Protein 4M37 (pdb70)

B-factor: mean 19.32, std 6.76, range [9.17, 61.74]

Radius of gyration: 22.6 Å; Cα contacts (8 Å, |Δi|>4): 703; chains: 1; bounding box: 57×41×74 Å

Foldseek 3Di:
DDPQQPLPPDDPVDDDDPVRGGQHPVLVCCCVQAVVLVVQQVLVLVLLLVLLLVFADLDFEEEEFACQQVSSVVSSVVSNHVAYEYEHQDPRSLVNNCVVCVVVVNNVHYHYHHRHLLPDAQVVDPAQGQEYEYDQQALQRCQRPVLVSLVSCLVHRHDPNRHYPPFKKWKKKFFKDFVVVDVQQDDAADVPGGPQLVQLPRALWDKAFCVNSVHFPLPGDMDGFFPIDGQDMGGSNDDDLVSHDQKDKDKTATQAWDWRQKMKMWMWTDHVPRIDTLPSVVCNVPVSSCSNNNIIIGGAAQDDDSGGDIDTDDHGDIWMWMWGADSSRNDIHIYTD

GO terms:
  GO:0005730 nucleolus (C, HTP)
  GO:0005737 cytoplasm (C, HTP)
  GO:0016273 arginine N-methyltransferase activity (F, IDA)
  GO:0005737 cytoplasm (C, IDA)
  GO:0018216 peptidyl-arginine methylation (P, IDA)
  GO:0035241 protein-arginine omega-N monomethyltransferase activity (F, IDA)
  GO:0032991 protein-containing complex (C, IDA)
  GO:0042802 identical protein binding (F, IPI)
  GO:0005515 protein binding (F, IPI)

Nearest PDB structures (foldseek):
  4m36-assembly1_A  TM=1.002E+00  e=7.871E-74  Trypanosoma brucei brucei TREU927
  5eku-assembly1_A  TM=9.996E-01  e=4.108E-71  Trypanosoma brucei brucei
  5eku-assembly1_B  TM=9.984E-01  e=1.630E-69  Trypanosoma brucei brucei
  6cu3-assembly3_C  TM=7.369E-01  e=4.175E-19  Naegleria fowleri
  8dur-assembly2_B  TM=7.367E-01  e=4.041E-18  Naegleria fowleri

CATH classification: 3.40.50.150 (+1 more: 2.70.160.11)

Structure (mmCIF, N/CA/C/O backbone):
data_4M37
#
_entry.id   4M37
#
_cell.length_a   130.591
_cell.length_b   40.926
_cell.length_c   90.838
_cell.angle_alpha   90.00
_cell.angle_beta   131.26
_cell.angle_gamma   90.00
#
_symmetry.space_group_name_H-M   'C 1 2 1'
#
loop_
_entity.id
_entity.type
_entity.pdbx_description
1 polymer 'Protein arginine N-methyltransferase 7'
2 non-polymer S-ADENOSYL-L-HOMOCYSTEINE
3 water water
#
loop_
_atom_site.group_PDB
_atom_site.id
_atom_site.type_symbol
_atom_site.label_atom_id
_atom_site.label_alt_id
_atom_site.label_comp_id
_atom_site.label_asym_id
_atom_site.label_entity_id
_atom_site.label_seq_id
_atom_site.pdbx_PDB_ins_code
_atom_site.Cartn_x
_atom_site.Cartn_y
_atom_site.Cartn_z
_atom_site.occupancy
_atom_site.B_iso_or_equiv
_atom_site.auth_seq_id
_atom_site.auth_comp_id
_atom_site.auth_asym_id
_atom_site.auth_atom_id
_atom_site.pdbx_PDB_model_num
ATOM 1 N N . ARG A 1 3 ? 14.557 -19.136 18.753 1.00 42.64 38 ARG A N 1
ATOM 2 C CA . ARG A 1 3 ? 14.571 -18.434 17.432 1.00 34.11 38 ARG A CA 1
ATOM 3 C C . ARG A 1 3 ? 13.262 -18.653 16.671 1.00 30.26 38 ARG A C 1
ATOM 4 O O . ARG A 1 3 ? 12.945 -19.786 16.291 1.00 33.67 38 ARG A O 1
ATOM 6 N N . PRO A 1 4 ? 12.494 -17.569 16.439 1.00 28.45 39 PRO A N 1
ATOM 7 C CA . PRO A 1 4 ? 11.222 -17.740 15.741 1.00 25.23 39 PRO A CA 1
ATOM 8 C C . PRO A 1 4 ? 11.448 -18.089 14.265 1.00 24.91 39 PRO A C 1
ATOM 9 O O . PRO A 1 4 ? 12.432 -17.630 13.678 1.00 23.07 39 PRO A O 1
ATOM 13 N N . PRO A 1 5 ? 10.558 -18.916 13.681 1.00 24.61 40 PRO A N 1
ATOM 14 C CA . PRO A 1 5 ? 10.677 -19.302 12.269 1.00 22.96 40 PRO A CA 1
ATOM 15 C C . PRO A 1 5 ? 10.595 -18.102 11.320 1.00 23.88 40 PRO A C 1
ATOM 16 O O . PRO A 1 5 ? 11.099 -18.165 10.193 1.00 25.15 40 PRO A O 1
ATOM 20 N N . ASP A 1 6 ? 9.980 -17.020 11.794 1.00 23.68 41 ASP A N 1
ATOM 21 C CA . ASP A 1 6 ? 9.763 -15.823 10.989 1.00 22.22 41 ASP A CA 1
ATOM 22 C C . ASP A 1 6 ? 10.590 -14.624 11.468 1.00 21.59 41 ASP A C 1
ATOM 23 O O . ASP A 1 6 ? 10.192 -13.473 11.269 1.00 21.68 41 ASP A O 1
ATOM 28 N N . ALA A 1 7 ? 11.741 -14.903 12.085 1.00 18.80 42 ALA A N 1
ATOM 29 C CA . ALA A 1 7 ? 12.655 -13.855 12.549 1.00 17.71 42 ALA A CA 1
ATOM 30 C C . ALA A 1 7 ? 12.943 -12.849 11.436 1.00 18.72 42 ALA A C 1
ATOM 31 O O . ALA A 1 7 ? 13.174 -13.237 10.287 1.00 17.24 42 ALA A O 1
ATOM 33 N N . PHE A 1 8 ? 12.924 -11.562 11.786 1.00 18.50 43 PHE A N 1
ATOM 34 C CA . PHE A 1 8 ? 13.125 -10.473 10.820 1.00 17.12 43 PHE A CA 1
ATOM 35 C C . PHE A 1 8 ? 14.392 -10.647 9.985 1.00 17.55 43 PHE A C 1
ATOM 36 O O . PHE A 1 8 ? 14.373 -10.424 8.775 1.00 18.38 43 PHE A O 1
ATOM 44 N N . VAL A 1 9 ? 15.479 -11.072 10.632 1.00 17.36 44 VAL A N 1
ATOM 45 C CA . VAL A 1 9 ? 16.768 -11.249 9.960 1.00 17.22 44 VAL A CA 1
ATOM 46 C C . VAL A 1 9 ? 16.704 -12.250 8.793 1.00 18.07 44 VAL A C 1
ATOM 47 O O . VAL A 1 9 ? 17.456 -12.125 7.822 1.00 17.42 44 VAL A O 1
ATOM 51 N N . ASN A 1 10 ? 15.790 -13.223 8.872 1.00 17.45 45 ASN A N 1
ATOM 52 C CA . ASN A 1 10 ? 15.729 -14.301 7.865 1.00 19.53 45 ASN A CA 1
ATOM 53 C C . ASN A 1 10 ? 15.649 -13.840 6.412 1.00 22.80 45 ASN A C 1
ATOM 54 O O . ASN A 1 10 ? 16.412 -14.324 5.567 1.00 28.22 45 ASN A O 1
ATOM 59 N N . ARG A 1 11 ? 14.740 -12.905 6.131 1.00 25.57 46 ARG A N 1
ATOM 60 C CA . ARG A 1 11 ? 14.464 -12.473 4.755 1.00 29.82 46 ARG A CA 1
ATOM 61 C C . ARG A 1 11 ? 15.292 -11.270 4.304 1.00 26.64 46 ARG A C 1
ATOM 62 O O . ARG A 1 11 ? 15.160 -10.810 3.169 1.00 30.06 46 ARG A O 1
ATOM 64 N N . ILE A 1 12 ? 16.141 -10.761 5.192 1.00 20.96 47 ILE A N 1
ATOM 65 C CA . ILE A 1 12 ? 17.061 -9.689 4.846 1.00 18.34 47 ILE A CA 1
ATOM 66 C C . ILE A 1 12 ? 18.315 -10.291 4.198 1.00 20.27 47 ILE A C 1
ATOM 67 O O . ILE A 1 12 ? 18.806 -11.339 4.628 1.00 22.64 47 ILE A O 1
ATOM 72 N N . ASP A 1 13 ? 18.819 -9.634 3.155 1.00 19.08 48 ASP A N 1
ATOM 73 C CA . ASP A 1 13 ? 20.051 -10.053 2.487 1.00 19.76 48 ASP A CA 1
ATOM 74 C C . ASP A 1 13 ? 21.208 -10.135 3.490 1.00 20.78 48 ASP A C 1
ATOM 75 O O . ASP A 1 13 ? 21.326 -9.281 4.373 1.00 19.98 48 ASP A O 1
ATOM 80 N N . ARG A 1 14 ? 22.054 -11.160 3.364 1.00 20.65 49 ARG A N 1
ATOM 81 C CA . ARG A 1 14 ? 23.119 -11.382 4.354 1.00 18.84 49 ARG A CA 1
ATOM 82 C C . ARG A 1 14 ? 24.215 -10.314 4.337 1.00 18.92 49 ARG A C 1
ATOM 83 O O . ARG A 1 14 ? 24.994 -10.224 5.287 1.00 22.17 49 ARG A O 1
ATOM 91 N N . ASN A 1 15 ? 24.269 -9.505 3.272 1.00 20.03 50 ASN A N 1
ATOM 92 C CA . ASN A 1 15 ? 25.222 -8.390 3.199 1.00 18.60 50 ASN A CA 1
ATOM 93 C C . ASN A 1 15 ? 24.678 -7.102 3.817 1.00 19.32 50 ASN A C 1
ATOM 94 O O . ASN A 1 15 ? 25.396 -6.112 3.922 1.00 20.32 50 ASN A O 1
ATOM 99 N N . ILE A 1 16 ? 23.411 -7.121 4.218 1.00 19.24 51 ILE A N 1
ATOM 100 C CA . ILE A 1 16 ? 22.782 -5.949 4.831 1.00 18.32 51 ILE A CA 1
ATOM 101 C C . ILE A 1 16 ? 22.700 -6.104 6.356 1.00 17.34 51 ILE A C 1
ATOM 102 O O . ILE A 1 16 ? 22.144 -7.099 6.849 1.00 18.13 51 ILE A O 1
ATOM 107 N N . PRO A 1 17 ? 23.263 -5.129 7.110 1.00 16.32 52 PRO A N 1
ATOM 108 C CA . PRO A 1 17 ? 23.285 -5.244 8.565 1.00 16.67 52 PRO A CA 1
ATOM 109 C C . PRO A 1 17 ? 21.891 -5.124 9.175 1.00 15.91 52 PRO A C 1
ATOM 110 O O . PRO A 1 17 ? 21.044 -4.384 8.663 1.00 18.16 52 PRO A O 1
ATOM 114 N N . VAL A 1 18 ? 21.668 -5.876 10.249 1.00 15.69 53 VAL A N 1
ATOM 115 C CA . VAL A 1 18 ? 20.433 -5.825 11.022 1.00 15.44 53 VAL A CA 1
ATOM 116 C C . VAL A 1 18 ? 20.832 -5.751 12.492 1.00 16.54 53 VAL A C 1
ATOM 117 O O . VAL A 1 18 ? 21.552 -6.632 12.970 1.00 17.68 53 VAL A O 1
ATOM 121 N N . PRO A 1 19 ? 20.366 -4.713 13.221 1.00 16.71 54 PRO A N 1
ATOM 122 C CA . PRO A 1 19 ? 20.746 -4.592 14.630 1.00 17.72 54 PRO A CA 1
ATOM 123 C C . PRO A 1 19 ? 20.090 -5.676 15.482 1.00 17.98 54 PRO A C 1
ATOM 124 O O . PRO A 1 19 ? 19.026 -6.184 15.111 1.00 17.22 54 PRO A O 1
ATOM 128 N N . ALA A 1 20 ? 20.721 -6.009 16.609 1.00 18.63 55 ALA A N 1
ATOM 129 C CA . ALA A 1 20 ? 20.240 -7.062 17.516 1.00 19.50 55 ALA A CA 1
ATOM 130 C C . ALA A 1 20 ? 18.773 -6.914 17.923 1.00 19.12 55 ALA A C 1
ATOM 131 O O . ALA A 1 20 ? 18.051 -7.914 18.045 1.00 19.35 55 ALA A O 1
ATOM 133 N N . ARG A 1 21 ? 18.337 -5.670 18.121 1.00 17.35 56 ARG A N 1
ATOM 134 C CA . ARG A 1 21 ? 16.979 -5.386 18.592 1.00 18.57 56 ARG A CA 1
ATOM 135 C C . ARG A 1 21 ? 15.904 -5.825 17.594 1.00 16.50 56 ARG A C 1
ATOM 136 O O . ARG A 1 21 ? 14.745 -5.993 17.967 1.00 18.78 56 ARG A O 1
ATOM 144 N N . LEU A 1 22 ? 16.295 -6.005 16.335 1.00 16.11 57 LEU A N 1
ATOM 145 C CA . LEU A 1 22 ? 15.360 -6.427 15.293 1.00 16.14 57 LEU A CA 1
ATOM 146 C C . LEU A 1 22 ? 15.530 -7.875 14.866 1.00 17.57 57 LEU A C 1
ATOM 147 O O . LEU A 1 22 ? 14.576 -8.487 14.401 1.00 18.34 57 LEU A O 1
ATOM 152 N N . ARG A 1 23 ? 16.748 -8.400 15.012 1.00 19.30 58 ARG A N 1
ATOM 153 C CA . ARG A 1 23 ? 17.160 -9.652 14.367 1.00 20.77 58 ARG A CA 1
ATOM 154 C C . ARG A 1 23 ? 16.209 -10.816 14.527 1.00 20.03 58 ARG A C 1
ATOM 155 O O . ARG A 1 23 ? 15.808 -11.445 13.543 1.00 22.14 58 ARG A O 1
ATOM 163 N N . HIS A 1 24 ? 15.860 -11.111 15.769 1.00 20.58 59 HIS A N 1
ATOM 164 C CA . HIS A 1 24 ? 15.082 -12.310 16.056 1.00 22.97 59 HIS A CA 1
ATOM 165 C C . HIS A 1 24 ? 13.647 -12.020 16.408 1.00 22.49 59 HIS A C 1
ATOM 166 O O . HIS A 1 24 ? 12.959 -12.860 16.986 1.00 25.05 59 HIS A O 1
ATOM 173 N N . THR A 1 25 ? 13.176 -10.828 16.046 1.00 21.18 60 THR A N 1
ATOM 174 C CA . THR A 1 25 ? 11.774 -10.445 16.256 1.00 20.52 60 THR A CA 1
ATOM 175 C C . THR A 1 25 ? 10.942 -10.881 15.049 1.00 18.47 60 THR A C 1
ATOM 176 O O . THR A 1 25 ? 11.373 -10.693 13.910 1.00 17.87 60 THR A O 1
ATOM 180 N N . PRO A 1 26 ? 9.759 -11.488 15.286 1.00 19.12 61 PRO A N 1
ATOM 181 C CA . PRO A 1 26 ? 8.938 -11.903 14.142 1.00 19.67 61 PRO A CA 1
ATOM 182 C C . PRO A 1 26 ? 8.635 -10.735 13.213 1.00 18.90 61 PRO A C 1
ATOM 183 O O . PRO A 1 26 ? 8.278 -9.645 13.693 1.00 19.88 61 PRO A O 1
ATOM 187 N N . VAL A 1 27 ? 8.779 -10.963 11.905 1.00 17.35 62 VAL A N 1
ATOM 188 C CA . VAL A 1 27 ? 8.530 -9.932 10.891 1.00 19.81 62 VAL A CA 1
ATOM 189 C C . VAL A 1 27 ? 7.124 -9.346 10.989 1.00 18.18 62 VAL A C 1
ATOM 190 O O . VAL A 1 27 ? 6.946 -8.140 10.817 1.00 18.13 62 VAL A O 1
ATOM 194 N N . SER A 1 28 ? 6.135 -10.191 11.277 1.00 17.90 63 SER A N 1
ATOM 195 C CA . SER A 1 28 ? 4.752 -9.721 11.419 1.00 19.32 63 SER A CA 1
ATOM 196 C C . SER A 1 28 ? 4.583 -8.604 12.453 1.00 18.59 63 SER A C 1
ATOM 197 O O . SER A 1 28 ? 3.780 -7.690 12.239 1.00 18.18 63 SER A O 1
ATOM 200 N N . LEU A 1 29 ? 5.334 -8.678 13.558 1.00 16.62 64 LEU A N 1
ATOM 201 C CA . LEU A 1 29 ? 5.266 -7.669 14.618 1.00 15.55 64 LEU A CA 1
ATOM 202 C C . LEU A 1 29 ? 5.931 -6.360 14.186 1.00 16.05 64 LEU A C 1
ATOM 203 O O . LEU A 1 29 ? 5.395 -5.269 14.417 1.00 14.95 64 LEU A O 1
ATOM 208 N N . ILE A 1 30 ? 7.099 -6.471 13.563 1.00 14.68 65 ILE A N 1
ATOM 209 C CA . ILE A 1 30 ? 7.802 -5.289 13.065 1.00 15.74 65 ILE A CA 1
ATOM 210 C C . ILE A 1 30 ? 6.930 -4.571 12.024 1.00 15.34 65 ILE A C 1
ATOM 211 O O . ILE A 1 30 ? 6.789 -3.337 12.043 1.00 15.05 65 ILE A O 1
ATOM 216 N N . GLU A 1 31 ? 6.313 -5.352 11.142 1.00 14.71 66 GLU A N 1
ATOM 217 C CA . GLU A 1 31 ? 5.395 -4.801 10.150 1.00 16.39 66 GLU A CA 1
ATOM 218 C C . GLU A 1 31 ? 4.186 -4.123 10.790 1.00 15.85 66 GLU A C 1
ATOM 219 O O . GLU A 1 31 ? 3.864 -3.000 10.429 1.00 17.73 66 GLU A O 1
ATOM 225 N N . ALA A 1 32 ? 3.546 -4.768 11.761 1.00 16.57 67 ALA A N 1
ATOM 226 C CA . ALA A 1 32 ? 2.364 -4.162 12.398 1.00 15.99 67 ALA A CA 1
ATOM 227 C C . ALA A 1 32 ? 2.707 -2.836 13.084 1.00 15.10 67 ALA A C 1
ATOM 228 O O . ALA A 1 32 ? 1.999 -1.844 12.929 1.00 16.22 67 ALA A O 1
ATOM 230 N N . VAL A 1 33 ? 3.803 -2.819 13.833 1.00 14.31 68 VAL A N 1
ATOM 231 C CA . VAL A 1 33 ? 4.176 -1.621 14.582 1.00 13.65 68 VAL A CA 1
ATOM 232 C C . VAL A 1 33 ? 4.591 -0.487 13.641 1.00 13.61 68 VAL A C 1
ATOM 233 O O . VAL A 1 33 ? 4.134 0.651 13.802 1.00 15.30 68 VAL A O 1
ATOM 237 N N . ASN A 1 34 ? 5.439 -0.797 12.657 1.00 13.86 69 ASN A N 1
ATOM 238 C CA . ASN A 1 34 ? 5.906 0.224 11.720 1.00 12.89 69 ASN A CA 1
ATOM 239 C C . ASN A 1 34 ? 4.816 0.724 10.772 1.00 15.33 69 ASN A C 1
ATOM 240 O O . ASN A 1 34 ? 4.771 1.907 10.440 1.00 17.04 69 ASN A O 1
ATOM 245 N N . ASP A 1 35 ? 3.934 -0.180 10.352 1.00 16.06 70 ASP A N 1
ATOM 246 C CA . ASP A 1 35 ? 2.867 0.182 9.421 1.00 17.49 70 ASP A CA 1
ATOM 247 C C . ASP A 1 35 ? 1.702 0.899 10.078 1.00 18.04 70 ASP A C 1
ATOM 248 O O . ASP A 1 35 ? 1.099 1.763 9.452 1.00 19.45 70 ASP A O 1
ATOM 253 N N . PHE A 1 36 ? 1.384 0.542 11.322 1.00 18.62 71 PHE A N 1
ATOM 254 C CA . PHE A 1 36 ? 0.140 1.010 11.955 1.00 19.00 71 PHE A CA 1
ATOM 255 C C . PHE A 1 36 ? 0.320 1.701 13.304 1.00 15.65 71 PHE A C 1
ATOM 256 O O . PHE A 1 36 ? -0.228 2.785 13.527 1.00 16.53 71 PHE A O 1
ATOM 264 N N . HIS A 1 37 ? 1.077 1.080 14.207 1.00 13.61 72 HIS A N 1
ATOM 265 C CA . HIS A 1 37 ? 1.051 1.513 15.602 1.00 14.01 72 HIS A CA 1
ATOM 266 C C . HIS A 1 37 ? 1.701 2.824 15.917 1.00 13.19 72 HIS A C 1
ATOM 267 O O . HIS A 1 37 ? 1.157 3.583 16.725 1.00 13.86 72 HIS A O 1
ATOM 274 N N . TYR A 1 38 ? 2.837 3.144 15.291 1.00 13.03 73 TYR A N 1
ATOM 275 C CA . TYR A 1 38 ? 3.416 4.481 15.499 1.00 12.69 73 TYR A CA 1
ATOM 276 C C . TYR A 1 38 ? 2.418 5.580 15.110 1.00 13.41 73 TYR A C 1
ATOM 277 O O . TYR A 1 38 ? 2.224 6.546 15.854 1.00 13.49 73 TYR A O 1
ATOM 286 N N . ALA A 1 39 ? 1.776 5.426 13.953 1.00 13.88 74 ALA A N 1
ATOM 287 C CA . ALA A 1 39 ? 0.820 6.436 13.477 1.00 14.80 74 ALA A CA 1
ATOM 288 C C . ALA A 1 39 ? -0.362 6.583 14.439 1.00 15.63 74 ALA A C 1
ATOM 289 O O . ALA A 1 39 ? -0.737 7.699 14.796 1.00 16.12 74 ALA A O 1
ATOM 291 N N . MET A 1 40 ? -0.929 5.451 14.869 1.00 15.55 75 MET A N 1
ATOM 292 C CA . MET A 1 40 ? -2.000 5.441 15.867 1.00 18.85 75 MET A CA 1
ATOM 293 C C . MET A 1 40 ? -1.622 6.197 17.131 1.00 17.74 75 MET A C 1
ATOM 294 O O . MET A 1 40 ? -2.399 7.010 17.650 1.00 19.67 75 MET A O 1
ATOM 299 N N . MET A 1 41 ? -0.427 5.901 17.636 1.00 15.87 76 MET A N 1
ATOM 300 C CA . MET A 1 41 ? 0.017 6.454 18.903 1.00 18.38 76 MET A CA 1
ATOM 301 C C . MET A 1 41 ? 0.321 7.939 18.803 1.00 15.68 76 MET A C 1
ATOM 302 O O . MET A 1 41 ? 0.329 8.639 19.812 1.00 17.95 76 MET A O 1
ATOM 307 N N . ASN A 1 42 ? 0.549 8.420 17.584 1.00 14.83 77 ASN A N 1
ATOM 308 C CA . ASN A 1 42 ? 0.792 9.844 17.343 1.00 14.59 77 ASN A CA 1
ATOM 309 C C . ASN A 1 42 ? -0.466 10.632 16.959 1.00 15.12 77 ASN A C 1
ATOM 310 O O . ASN A 1 42 ? -0.398 11.847 16.726 1.00 14.97 77 ASN A O 1
ATOM 315 N N . ASP A 1 43 ? -1.607 9.945 16.896 1.00 14.02 78 ASP A N 1
ATOM 316 C CA . ASP A 1 43 ? -2.894 10.619 16.710 1.00 14.51 78 ASP A CA 1
ATOM 317 C C . ASP A 1 43 ? -3.323 11.171 18.070 1.00 14.78 78 ASP A C 1
ATOM 318 O O . ASP A 1 43 ? -4.030 10.519 18.844 1.00 13.92 78 ASP A O 1
ATOM 323 N N . GLU A 1 44 ? -2.878 12.385 18.362 1.00 15.11 79 GLU A N 1
ATOM 324 C CA . GLU A 1 44 ? -3.053 12.934 19.693 1.00 15.93 79 GLU A CA 1
ATOM 325 C C . GLU A 1 44 ? -4.516 13.181 20.022 1.00 15.03 79 GLU A C 1
ATOM 326 O O . GLU A 1 44 ? -4.932 12.986 21.157 1.00 15.62 79 GLU A O 1
ATOM 332 N N . GLU A 1 45 ? -5.295 13.568 19.014 1.00 15.08 80 GLU A N 1
ATOM 333 C CA . GLU A 1 45 ? -6.732 13.774 19.199 1.00 15.30 80 GLU A CA 1
ATOM 334 C C . GLU A 1 45 ? -7.473 12.463 19.496 1.00 13.24 80 GLU A C 1
ATOM 335 O O . GLU A 1 45 ? -8.394 12.441 20.304 1.00 13.54 80 GLU A O 1
ATOM 341 N N . ARG A 1 46 ? -7.056 11.370 18.861 1.00 12.40 81 ARG A N 1
ATOM 342 C CA . ARG A 1 46 ? -7.601 10.043 19.180 1.00 11.84 81 ARG A CA 1
ATOM 343 C C . ARG A 1 46 ? -7.302 9.679 20.641 1.00 12.64 81 ARG A C 1
ATOM 344 O O . ARG A 1 46 ? -8.186 9.266 21.392 1.00 11.60 81 ARG A O 1
ATOM 352 N N . ASN A 1 47 ? -6.050 9.850 21.043 1.00 12.66 82 ASN A N 1
ATOM 353 C CA . ASN A 1 47 ? -5.677 9.521 22.407 1.00 14.35 82 ASN A CA 1
ATOM 354 C C . ASN A 1 47 ? -6.442 10.373 23.424 1.00 15.18 82 ASN A C 1
ATOM 355 O O . ASN A 1 47 ? -6.925 9.856 24.442 1.00 15.75 82 ASN A O 1
ATOM 360 N N . ASN A 1 48 ? -6.577 11.667 23.123 1.00 14.79 83 ASN A N 1
ATOM 361 C CA . ASN A 1 48 ? -7.294 12.601 23.993 1.00 16.34 83 ASN A CA 1
ATOM 362 C C . ASN A 1 48 ? -8.776 12.282 24.082 1.00 15.73 83 ASN A C 1
ATOM 363 O O . ASN A 1 48 ? -9.369 12.389 25.158 1.00 16.77 83 ASN A O 1
ATOM 368 N N . PHE A 1 49 ? -9.363 11.870 22.954 1.00 15.02 84 PHE A N 1
ATOM 369 C CA . PHE A 1 49 ? -10.761 11.442 22.925 1.00 14.40 84 PHE A CA 1
ATOM 370 C C . PHE A 1 49 ? -10.984 10.307 23.935 1.00 14.69 84 PHE A C 1
ATOM 371 O O . PHE A 1 49 ? -11.869 10.394 24.785 1.00 15.55 84 PHE A O 1
ATOM 379 N N . TYR A 1 50 ? -10.163 9.259 23.855 1.00 13.56 85 TYR A N 1
ATOM 380 C CA . TYR A 1 50 ? -10.307 8.120 24.754 1.00 13.93 85 TYR A CA 1
ATOM 381 C C . TYR A 1 50 ? -10.037 8.487 26.202 1.00 15.40 85 TYR A C 1
ATOM 382 O O . TYR A 1 50 ? -10.751 8.045 27.094 1.00 15.48 85 TYR A O 1
ATOM 391 N N . TYR A 1 51 ? -9.036 9.331 26.431 1.00 14.21 86 TYR A N 1
ATOM 392 C CA . TYR A 1 51 ? -8.724 9.753 27.788 1.00 15.81 86 TYR A CA 1
ATOM 393 C C . TYR A 1 51 ? -9.893 10.508 28.411 1.00 17.02 86 TYR A C 1
ATOM 394 O O . TYR A 1 51 ? -10.303 10.210 29.538 1.00 17.81 86 TYR A O 1
ATOM 403 N N . GLU A 1 52 ? -10.444 11.459 27.660 1.00 17.25 87 GLU A N 1
ATOM 404 C CA . GLU A 1 52 ? -11.542 12.287 28.154 1.00 18.91 87 GLU A CA 1
ATOM 405 C C . GLU A 1 52 ? -12.819 11.490 28.384 1.00 17.95 87 GLU A C 1
ATOM 406 O O . GLU A 1 52 ? -13.533 11.733 29.363 1.00 19.30 87 GLU A O 1
ATOM 412 N N . VAL A 1 53 ? -13.109 10.532 27.503 1.00 17.20 88 VAL A N 1
ATOM 413 C CA . VAL A 1 53 ? -14.306 9.711 27.689 1.00 18.12 88 VAL A CA 1
ATOM 414 C C . VAL A 1 53 ? -14.105 8.751 28.867 1.00 17.45 88 VAL A C 1
ATOM 415 O O . VAL A 1 53 ? -14.986 8.627 29.719 1.00 18.76 88 VAL A O 1
ATOM 419 N N . LEU A 1 54 ? -12.939 8.106 28.939 1.00 16.97 89 LEU A N 1
ATOM 420 C CA . LEU A 1 54 ? -12.639 7.236 30.082 1.00 17.59 89 LEU A CA 1
ATOM 421 C C . LEU A 1 54 ? -12.734 7.984 31.418 1.00 19.04 89 LEU A C 1
ATOM 422 O O . LEU A 1 54 ? -13.286 7.463 32.391 1.00 20.62 89 LEU A O 1
ATOM 427 N N . LYS A 1 55 ? -12.217 9.211 31.441 1.00 19.50 90 LYS A N 1
ATOM 428 C CA . LYS A 1 55 ? -12.216 10.053 32.639 1.00 19.98 90 LYS A CA 1
ATOM 429 C C . LYS A 1 55 ? -13.622 10.281 33.203 1.00 21.31 90 LYS A C 1
ATOM 430 O O . LYS A 1 55 ? -13.798 10.377 34.415 1.00 22.68 90 LYS A O 1
ATOM 436 N N . LYS A 1 56 ? -14.618 10.342 32.322 1.00 20.77 91 LYS A N 1
ATOM 437 C CA . LYS A 1 56 ? -16.015 10.504 32.731 1.00 23.49 91 LYS A CA 1
ATOM 438 C C . LYS A 1 56 ? -16.562 9.297 33.493 1.00 23.00 91 LYS A C 1
ATOM 439 O O . LYS A 1 56 ? -17.559 9.416 34.203 1.00 26.65 91 LYS A O 1
ATOM 445 N N . HIS A 1 57 ? -15.909 8.145 33.354 1.00 23.34 92 HIS A N 1
ATOM 446 C CA . HIS A 1 57 ? -16.491 6.879 33.809 1.00 23.78 92 HIS A CA 1
ATOM 447 C C . HIS A 1 57 ? -15.654 6.059 34.751 1.00 24.66 92 HIS A C 1
ATOM 448 O O . HIS A 1 57 ? -16.195 5.326 35.579 1.00 25.09 92 HIS A O 1
ATOM 455 N N . VAL A 1 58 ? -14.335 6.160 34.640 1.00 22.52 93 VAL A N 1
ATOM 456 C CA . VAL A 1 58 ? -13.443 5.305 35.423 1.00 23.08 93 VAL A CA 1
ATOM 457 C C . VAL A 1 58 ? -13.295 5.810 36.859 1.00 25.21 93 VAL A C 1
ATOM 458 O O . VAL A 1 58 ? -12.965 6.974 37.076 1.00 24.55 93 VAL A O 1
ATOM 462 N N . THR A 1 59 ? -13.566 4.928 37.821 1.00 26.68 94 THR A N 1
ATOM 463 C CA . THR A 1 59 ? -13.347 5.195 39.252 1.00 28.31 94 THR A CA 1
ATOM 464 C C . THR A 1 59 ? -12.563 4.022 39.861 1.00 28.06 94 THR A C 1
ATOM 465 O O . THR A 1 59 ? -12.414 2.985 39.210 1.00 24.84 94 THR A O 1
ATOM 469 N N . PRO A 1 60 ? -12.073 4.169 41.115 1.00 30.02 95 PRO A N 1
ATOM 470 C CA . PRO A 1 60 ? -11.423 3.038 41.790 1.00 31.94 95 PRO A CA 1
ATOM 471 C C . PRO A 1 60 ? -12.312 1.799 41.899 1.00 28.36 95 PRO A C 1
ATOM 472 O O . PRO A 1 60 ? -11.830 0.720 42.243 1.00 30.09 95 PRO A O 1
ATOM 476 N N . GLU A 1 61 ? -13.593 1.959 41.583 1.00 27.40 96 GLU A N 1
ATOM 477 C CA . GLU A 1 61 ? -14.561 0.870 41.673 1.00 29.53 96 GLU A CA 1
ATOM 478 C C . GLU A 1 61 ? -14.913 0.265 40.314 1.00 31.52 96 GLU A C 1
ATOM 479 O O . GLU A 1 61 ? -15.676 -0.700 40.239 1.00 32.06 96 GLU A O 1
ATOM 485 N N . THR A 1 62 ? -14.344 0.831 39.252 1.00 29.60 97 THR A N 1
ATOM 486 C CA . THR A 1 62 ? -14.664 0.430 37.883 1.00 26.47 97 THR A CA 1
ATOM 487 C C . THR A 1 62 ? -13.729 -0.649 37.324 1.00 22.79 97 THR A C 1
ATOM 488 O O . THR A 1 62 ? -12.513 -0.450 37.244 1.00 26.02 97 THR A O 1
ATOM 492 N N . GLY A 1 63 ? -14.307 -1.787 36.942 1.00 19.90 98 GLY A N 1
ATOM 493 C CA . GLY A 1 63 ? -13.585 -2.807 36.173 1.00 19.69 98 GLY A CA 1
ATOM 494 C C . GLY A 1 63 ? -13.688 -2.508 34.685 1.00 19.68 98 GLY A C 1
ATOM 495 O O . GLY A 1 63 ? -14.773 -2.223 34.184 1.00 20.15 98 GLY A O 1
ATOM 496 N N . VAL A 1 64 ? -12.560 -2.572 33.980 1.00 18.02 99 VAL A N 1
ATOM 497 C CA . VAL A 1 64 ? -12.496 -2.176 32.569 1.00 17.52 99 VAL A CA 1
ATOM 498 C C . VAL A 1 64 ? -12.048 -3.349 31.697 1.00 18.21 99 VAL A C 1
ATOM 499 O O . VAL A 1 64 ? -11.023 -3.973 31.974 1.00 18.17 99 VAL A O 1
ATOM 503 N N . LEU A 1 65 ? -12.821 -3.645 30.653 1.00 16.59 100 LEU A N 1
ATOM 504 C CA . LEU A 1 65 ? -12.425 -4.628 29.641 1.00 15.52 100 LEU A CA 1
ATOM 505 C C . LEU A 1 65 ? -12.139 -3.923 28.314 1.00 15.43 100 LEU A C 1
ATOM 506 O O . LEU A 1 65 ? -12.971 -3.142 27.834 1.00 14.97 100 LEU A O 1
ATOM 511 N N . GLU A 1 66 ? -10.968 -4.188 27.732 1.00 13.97 101 GLU A N 1
ATOM 512 C CA . GLU A 1 66 ? -10.649 -3.663 26.405 1.00 14.58 101 GLU A CA 1
ATOM 513 C C . GLU A 1 66 ? -10.602 -4.762 25.343 1.00 14.74 101 GLU A C 1
ATOM 514 O O . GLU A 1 66 ? -9.954 -5.796 25.531 1.00 17.13 101 GLU A O 1
ATOM 520 N N . ILE A 1 67 ? -11.281 -4.532 24.225 1.00 14.58 102 ILE A N 1
ATOM 521 C CA . ILE A 1 67 ? -11.118 -5.385 23.044 1.00 14.97 102 ILE A CA 1
ATOM 522 C C . ILE A 1 67 ? -9.998 -4.809 22.183 1.00 16.24 102 ILE A C 1
ATOM 523 O O . ILE A 1 67 ? -10.155 -3.739 21.601 1.00 16.59 102 ILE A O 1
ATOM 528 N N . GLY A 1 68 ? -8.873 -5.520 22.122 1.00 17.17 103 GLY A N 1
ATOM 529 C CA . GLY A 1 68 ? -7.749 -5.160 21.259 1.00 17.78 103 GLY A CA 1
ATOM 530 C C . GLY A 1 68 ? -6.661 -4.349 21.940 1.00 19.53 103 GLY A C 1
ATOM 531 O O . GLY A 1 68 ? -6.574 -3.133 21.745 1.00 22.89 103 GLY A O 1
ATOM 532 N N . ALA A 1 69 ? -5.813 -5.023 22.713 1.00 19.04 104 ALA A N 1
ATOM 533 C CA . ALA A 1 69 ? -4.769 -4.361 23.498 1.00 21.06 104 ALA A CA 1
ATOM 534 C C . ALA A 1 69 ? -3.824 -3.503 22.656 1.00 19.11 104 ALA A C 1
ATOM 535 O O . ALA A 1 69 ? -3.539 -2.358 23.024 1.00 19.51 104 ALA A O 1
ATOM 537 N N . GLY A 1 70 ? -3.348 -4.063 21.540 1.00 19.30 105 GLY A N 1
ATOM 538 C CA . GLY A 1 70 ? -2.347 -3.415 20.690 1.00 18.58 105 GLY A CA 1
ATOM 539 C C . GLY A 1 70 ? -1.108 -3.085 21.505 1.00 18.32 105 GLY A C 1
ATOM 540 O O . GLY A 1 70 ? -0.552 -3.959 22.161 1.00 21.84 105 GLY A O 1
ATOM 541 N N . SER A 1 71 ? -0.701 -1.818 21.484 1.00 19.13 106 SER A N 1
ATOM 542 C CA . SER A 1 71 ? 0.435 -1.343 22.287 1.00 18.99 106 SER A CA 1
ATOM 543 C C . SER A 1 71 ? 0.130 -1.329 23.781 1.00 19.03 106 SER A C 1
ATOM 544 O O . SER A 1 71 ? 1.046 -1.259 24.605 1.00 20.19 106 SER A O 1
ATOM 547 N N . GLY A 1 72 ? -1.159 -1.360 24.117 1.00 20.14 107 GLY A N 1
ATOM 548 C CA . GLY A 1 72 ? -1.616 -1.262 25.496 1.00 17.44 107 GLY A CA 1
ATOM 549 C C . GLY A 1 72 ? -1.932 0.152 25.948 1.00 17.36 107 GLY A C 1
ATOM 550 O O . GLY A 1 72 ? -2.315 0.355 27.091 1.00 16.76 107 GLY A O 1
ATOM 551 N N . LEU A 1 73 ? -1.784 1.133 25.061 1.00 16.77 108 LEU A N 1
ATOM 552 C CA . LEU A 1 73 ? -1.966 2.531 25.464 1.00 15.85 108 LEU A CA 1
ATOM 553 C C . LEU A 1 73 ? -3.316 2.821 26.133 1.00 15.67 108 LEU A C 1
ATOM 554 O O . LEU A 1 73 ? -3.354 3.420 27.206 1.00 16.09 108 LEU A O 1
ATOM 559 N N . LEU A 1 74 ? -4.423 2.407 25.517 1.00 15.31 109 LEU A N 1
ATOM 560 C CA . LEU A 1 74 ? -5.732 2.780 26.080 1.00 14.90 109 LEU A CA 1
ATOM 561 C C . LEU A 1 74 ? -6.002 2.083 27.411 1.00 14.53 109 LEU A C 1
ATOM 562 O O . LEU A 1 74 ? -6.608 2.667 28.318 1.00 15.58 109 LEU A O 1
ATOM 567 N N . SER A 1 75 ? -5.529 0.842 27.534 1.00 14.49 110 SER A N 1
ATOM 568 C CA . SER A 1 75 ? -5.642 0.122 28.797 1.00 15.60 110 SER A CA 1
ATOM 569 C C . SER A 1 75 ? -4.808 0.793 29.882 1.00 15.42 110 SER A C 1
ATOM 570 O O . SER A 1 75 ? -5.238 0.895 31.035 1.00 16.81 110 SER A O 1
ATOM 573 N N . LEU A 1 76 ? -3.628 1.273 29.498 1.00 15.47 111 LEU A N 1
ATOM 574 C CA . LEU A 1 76 ? -2.770 2.031 30.414 1.00 15.79 111 LEU A CA 1
ATOM 575 C C . LEU A 1 76 ? -3.473 3.311 30.890 1.00 16.12 111 LEU A C 1
ATOM 576 O O . LEU A 1 76 ? -3.374 3.675 32.059 1.00 18.31 111 LEU A O 1
ATOM 581 N N . MET A 1 77 ? -4.195 3.978 29.988 1.00 16.86 112 MET A N 1
ATOM 582 C CA . MET A 1 77 ? -4.994 5.150 30.362 1.00 17.35 112 MET A CA 1
ATOM 583 C C . MET A 1 77 ? -6.021 4.820 31.428 1.00 17.57 112 MET A C 1
ATOM 584 O O . MET A 1 77 ? -6.177 5.561 32.399 1.00 19.98 112 MET A O 1
ATOM 589 N N . ALA A 1 78 ? -6.742 3.721 31.230 1.00 18.09 113 ALA A N 1
ATOM 590 C CA . ALA A 1 78 ? -7.759 3.304 32.192 1.00 16.80 113 ALA A CA 1
ATOM 591 C C . ALA A 1 78 ? -7.137 3.041 33.563 1.00 18.00 113 ALA A C 1
ATOM 592 O O . ALA A 1 78 ? -7.710 3.413 34.585 1.00 20.73 113 ALA A O 1
ATOM 594 N N . ALA A 1 79 ? -5.961 2.414 33.570 1.00 18.70 114 ALA A N 1
ATOM 595 C CA . ALA A 1 79 ? -5.219 2.154 34.804 1.00 21.66 114 ALA A CA 1
ATOM 596 C C . ALA A 1 79 ? -4.728 3.449 35.446 1.00 20.60 114 ALA A C 1
ATOM 597 O O . ALA A 1 79 ? -4.842 3.616 36.657 1.00 22.97 114 ALA A O 1
ATOM 599 N N . LYS A 1 80 ? -4.192 4.356 34.625 1.00 21.87 115 LYS A N 1
ATOM 600 C CA . LYS A 1 80 ? -3.765 5.691 35.073 1.00 21.47 115 LYS A CA 1
ATOM 601 C C . LYS A 1 80 ? -4.918 6.425 35.770 1.00 22.57 115 LYS A C 1
ATOM 602 O O . LYS A 1 80 ? -4.723 7.080 36.797 1.00 23.48 115 LYS A O 1
ATOM 608 N N . LEU A 1 81 ? -6.117 6.291 35.205 1.00 21.87 116 LEU A N 1
ATOM 609 C CA . LEU A 1 81 ? -7.323 6.923 35.743 1.00 21.19 116 LEU A CA 1
ATOM 610 C C . LEU A 1 81 ? -7.841 6.240 37.011 1.00 22.05 116 LEU A C 1
ATOM 611 O O . LEU A 1 81 ? -8.838 6.667 37.596 1.00 24.05 116 LEU A O 1
ATOM 616 N N . GLY A 1 82 ? -7.151 5.179 37.424 1.00 24.22 117 GLY A N 1
ATOM 617 C CA . GLY A 1 82 ? -7.396 4.523 38.705 1.00 26.28 117 GLY A CA 1
ATOM 618 C C . GLY A 1 82 ? -8.420 3.407 38.693 1.00 26.00 117 GLY A C 1
ATOM 619 O O . GLY A 1 82 ? -9.090 3.181 39.699 1.00 31.07 117 GLY A O 1
ATOM 620 N N . ALA A 1 83 ? -8.540 2.704 37.568 1.00 25.25 118 ALA A N 1
ATOM 621 C CA . ALA A 1 83 ? -9.475 1.577 37.460 1.00 21.72 118 ALA A CA 1
ATOM 622 C C . ALA A 1 83 ? -9.197 0.490 38.495 1.00 24.36 118 ALA A C 1
ATOM 623 O O . ALA A 1 83 ? -8.041 0.222 38.827 1.00 26.71 118 ALA A O 1
ATOM 625 N N . LYS A 1 84 ? -10.273 -0.122 38.991 1.00 23.10 119 LYS A N 1
ATOM 626 C CA . LYS A 1 84 ? -10.222 -1.271 39.901 1.00 25.30 119 LYS A CA 1
ATOM 627 C C . LYS A 1 84 ? -9.367 -2.393 39.312 1.00 25.94 119 LYS A C 1
ATOM 628 O O . LYS A 1 84 ? -8.503 -2.952 39.987 1.00 28.26 119 LYS A O 1
ATOM 633 N N . TRP A 1 85 ? -9.629 -2.714 38.047 1.00 22.31 120 TRP A N 1
ATOM 634 C CA . TRP A 1 85 ? -8.856 -3.699 37.303 1.00 21.36 120 TRP A CA 1
ATOM 635 C C . TRP A 1 85 ? -9.050 -3.459 35.845 1.00 19.55 120 TRP A C 1
ATOM 636 O O . TRP A 1 85 ? -10.075 -2.910 35.442 1.00 18.58 120 TRP A O 1
ATOM 647 N N . VAL A 1 86 ? -8.061 -3.855 35.044 1.00 18.62 121 VAL A N 1
ATOM 648 C CA . VAL A 1 86 ? -8.149 -3.750 33.590 1.00 16.34 121 VAL A CA 1
ATOM 649 C C . VAL A 1 86 ? -7.735 -5.063 32.929 1.00 17.29 121 VAL A C 1
ATOM 650 O O . VAL A 1 86 ? -6.663 -5.599 33.213 1.00 19.39 121 VAL A O 1
ATOM 654 N N . VAL A 1 87 ? -8.600 -5.591 32.067 1.00 15.53 122 VAL A N 1
ATOM 655 C CA . VAL A 1 87 ? -8.252 -6.758 31.259 1.00 16.25 122 VAL A CA 1
ATOM 656 C C . VAL A 1 87 ? -8.401 -6.384 29.792 1.00 16.78 122 VAL A C 1
ATOM 657 O O . VAL A 1 87 ? -9.442 -5.863 29.376 1.00 16.96 122 VAL A O 1
ATOM 661 N N . ALA A 1 88 ? -7.351 -6.636 29.020 1.00 15.27 123 ALA A N 1
ATOM 662 C CA . ALA A 1 88 ? -7.356 -6.361 27.593 1.00 15.90 123 ALA A CA 1
ATOM 663 C C . ALA A 1 88 ? -7.099 -7.657 26.845 1.00 16.27 123 ALA A C 1
ATOM 664 O O . ALA A 1 88 ? -6.169 -8.392 27.184 1.00 18.15 123 ALA A O 1
ATOM 666 N N . VAL A 1 89 ? -7.932 -7.951 25.846 1.00 16.14 124 VAL A N 1
ATOM 667 C CA . VAL A 1 89 ? -7.677 -9.099 24.976 1.00 16.67 124 VAL A CA 1
ATOM 668 C C . VAL A 1 89 ? -6.973 -8.617 23.714 1.00 16.64 124 VAL A C 1
ATOM 669 O O . VAL A 1 89 ? -7.238 -7.513 23.221 1.00 17.82 124 VAL A O 1
ATOM 673 N N . GLU A 1 90 ? -6.064 -9.441 23.208 1.00 15.96 125 GLU A N 1
ATOM 674 C CA . GLU A 1 90 ? -5.332 -9.131 21.991 1.00 16.64 125 GLU A CA 1
ATOM 675 C C . GLU A 1 90 ? -5.158 -10.423 21.200 1.00 16.84 125 GLU A C 1
ATOM 676 O O . GLU A 1 90 ? -4.588 -11.382 21.704 1.00 17.89 125 GLU A O 1
ATOM 682 N N . GLY A 1 91 ? -5.683 -10.450 19.977 1.00 17.90 126 GLY A N 1
ATOM 683 C CA . GLY A 1 91 ? -5.607 -11.634 19.124 1.00 18.08 126 GLY A CA 1
ATOM 684 C C . GLY A 1 91 ? -4.210 -12.021 18.659 1.00 17.47 126 GLY A C 1
ATOM 685 O O . GLY A 1 91 ? -3.944 -13.199 18.413 1.00 19.46 126 GLY A O 1
ATOM 686 N N . SER A 1 92 ? -3.326 -11.034 18.519 1.00 17.28 127 SER A N 1
ATOM 687 C CA . SER A 1 92 ? -1.942 -11.281 18.090 1.00 17.98 127 SER A CA 1
ATOM 688 C C . SER A 1 92 ? -1.064 -11.634 19.281 1.00 18.28 127 SER A C 1
ATOM 689 O O . SER A 1 92 ? -0.982 -10.870 20.251 1.00 18.54 127 SER A O 1
ATOM 692 N N . GLU A 1 93 ? -0.411 -12.794 19.215 1.00 19.34 128 GLU A N 1
ATOM 693 C CA . GLU A 1 93 ? 0.456 -13.227 20.309 1.00 20.12 128 GLU A CA 1
ATOM 694 C C . GLU A 1 93 ? 1.581 -12.227 20.549 1.00 19.23 128 GLU A C 1
ATOM 695 O O . GLU A 1 93 ? 1.878 -11.895 21.690 1.00 18.85 128 GLU A O 1
ATOM 701 N N . GLU A 1 94 ? 2.202 -11.754 19.468 1.00 18.90 129 GLU A N 1
ATOM 702 C CA . GLU A 1 94 ? 3.332 -10.823 19.578 1.00 18.83 129 GLU A CA 1
ATOM 703 C C . GLU A 1 94 ? 2.919 -9.433 20.063 1.00 17.89 129 GLU A C 1
ATOM 704 O O . GLU A 1 94 ? 3.635 -8.808 20.850 1.00 17.24 129 GLU A O 1
ATOM 710 N N . LEU A 1 95 ? 1.767 -8.945 19.608 1.00 17.97 130 LEU A N 1
ATOM 711 C CA . LEU A 1 95 ? 1.270 -7.665 20.126 1.00 17.22 130 LEU A CA 1
ATOM 712 C C . LEU A 1 95 ? 0.871 -7.761 21.606 1.00 17.49 130 LEU A C 1
ATOM 713 O O . LEU A 1 95 ? 1.070 -6.807 22.361 1.00 17.44 130 LEU A O 1
ATOM 718 N N . ALA A 1 96 ? 0.337 -8.915 22.018 1.00 17.14 131 ALA A N 1
ATOM 719 C CA . ALA A 1 96 ? 0.042 -9.159 23.432 1.00 17.54 131 ALA A CA 1
ATOM 720 C C . ALA A 1 96 ? 1.303 -9.043 24.284 1.00 17.33 131 ALA A C 1
ATOM 721 O O . ALA A 1 96 ? 1.283 -8.384 25.324 1.00 16.65 131 ALA A O 1
ATOM 723 N N . LYS A 1 97 ? 2.393 -9.672 23.830 1.00 18.40 132 LYS A N 1
ATOM 724 C CA . LYS A 1 97 ? 3.684 -9.577 24.511 1.00 18.09 132 LYS A CA 1
ATOM 725 C C . LYS A 1 97 ? 4.164 -8.122 24.579 1.00 17.19 132 LYS A C 1
ATOM 726 O O . LYS A 1 97 ? 4.639 -7.664 25.621 1.00 17.65 132 LYS A O 1
ATOM 732 N N . LEU A 1 98 ? 4.008 -7.393 23.476 1.00 16.53 133 LEU A N 1
ATOM 733 C CA . LEU A 1 98 ? 4.437 -6.001 23.407 1.00 15.59 133 LEU A CA 1
ATOM 734 C C . LEU A 1 98 ? 3.643 -5.134 24.385 1.00 16.75 133 LEU A C 1
ATOM 735 O O . LEU A 1 98 ? 4.218 -4.308 25.100 1.00 17.08 133 LEU A O 1
ATOM 740 N N . ALA A 1 99 ? 2.329 -5.332 24.423 1.00 15.45 134 ALA A N 1
ATOM 741 C CA . ALA A 1 99 ? 1.480 -4.642 25.400 1.00 15.43 134 ALA A CA 1
ATOM 742 C C . ALA A 1 99 ? 1.994 -4.896 26.818 1.00 16.27 134 ALA A C 1
ATOM 743 O O . ALA A 1 99 ? 2.135 -3.962 27.617 1.00 15.85 134 ALA A O 1
ATOM 745 N N . ARG A 1 100 ? 2.303 -6.158 27.120 1.00 16.64 135 ARG A N 1
ATOM 746 C CA . ARG A 1 100 ? 2.804 -6.509 28.450 1.00 16.44 135 ARG A CA 1
ATOM 747 C C . ARG A 1 100 ? 4.111 -5.791 28.778 1.00 17.15 135 ARG A C 1
ATOM 748 O O . ARG A 1 100 ? 4.307 -5.360 29.916 1.00 17.66 135 ARG A O 1
ATOM 756 N N . GLU A 1 101 ? 4.986 -5.658 27.781 1.00 18.30 136 GLU A N 1
ATOM 757 C CA . GLU A 1 101 ? 6.239 -4.908 27.936 1.00 18.56 136 GLU A CA 1
ATOM 758 C C . GLU A 1 101 ? 5.979 -3.442 28.280 1.00 18.34 136 GLU A C 1
ATOM 759 O O . GLU A 1 101 ? 6.622 -2.893 29.179 1.00 18.92 136 GLU A O 1
ATOM 765 N N . ASN A 1 102 ? 5.037 -2.809 27.575 1.00 17.13 137 ASN A N 1
ATOM 766 C CA . ASN A 1 102 ? 4.680 -1.417 27.883 1.00 16.96 137 ASN A CA 1
ATOM 767 C C . ASN A 1 102 ? 4.070 -1.247 29.275 1.00 18.87 137 ASN A C 1
ATOM 768 O O . ASN A 1 102 ? 4.313 -0.238 29.942 1.00 20.19 137 ASN A O 1
ATOM 773 N N . ILE A 1 103 ? 3.291 -2.242 29.698 1.00 17.04 138 ILE A N 1
ATOM 774 C CA . ILE A 1 103 ? 2.678 -2.260 31.021 1.00 18.10 138 ILE A CA 1
ATOM 775 C C . ILE A 1 103 ? 3.780 -2.361 32.086 1.00 18.54 138 ILE A C 1
ATOM 776 O O . ILE A 1 103 ? 3.763 -1.633 33.080 1.00 22.09 138 ILE A O 1
ATOM 781 N N . ARG A 1 104 ? 4.747 -3.245 31.840 1.00 17.93 139 ARG A N 1
ATOM 782 C CA . ARG A 1 104 ? 5.915 -3.420 32.711 1.00 19.52 139 ARG A CA 1
ATOM 783 C C . ARG A 1 104 ? 6.704 -2.113 32.818 1.00 22.56 139 ARG A C 1
ATOM 784 O O . ARG A 1 104 ? 7.074 -1.687 33.921 1.00 23.73 139 ARG A O 1
ATOM 792 N N . ALA A 1 105 ? 6.935 -1.472 31.673 1.00 23.92 140 ALA A N 1
ATOM 793 C CA . ALA A 1 105 ? 7.675 -0.206 31.611 1.00 23.34 140 ALA A CA 1
ATOM 794 C C . ALA A 1 105 ? 7.026 0.907 32.437 1.00 23.34 140 ALA A C 1
ATOM 795 O O . ALA A 1 105 ? 7.712 1.811 32.917 1.00 25.36 140 ALA A O 1
ATOM 797 N N . ASN A 1 106 ? 5.707 0.835 32.600 1.00 22.08 141 ASN A N 1
ATOM 798 C CA . ASN A 1 106 ? 4.972 1.807 33.404 1.00 23.75 141 ASN A CA 1
ATOM 799 C C . ASN A 1 106 ? 4.540 1.292 34.775 1.00 25.04 141 ASN A C 1
ATOM 800 O O . ASN A 1 106 ? 3.667 1.882 35.415 1.00 24.93 141 ASN A O 1
ATOM 805 N N . ASN A 1 107 ? 5.155 0.192 35.209 1.00 26.36 142 ASN A N 1
ATOM 806 C CA . ASN A 1 107 ? 4.903 -0.407 36.532 1.00 28.08 142 ASN A CA 1
ATOM 807 C C . ASN A 1 107 ? 3.424 -0.619 36.849 1.00 27.35 142 ASN A C 1
ATOM 808 O O . ASN A 1 107 ? 2.948 -0.275 37.935 1.00 28.13 142 ASN A O 1
ATOM 813 N N . MET A 1 108 ? 2.698 -1.183 35.893 1.00 24.37 143 MET A N 1
ATOM 814 C CA . MET A 1 108 ? 1.268 -1.380 36.062 1.00 24.90 143 MET A CA 1
ATOM 815 C C . MET A 1 108 ? 0.842 -2.840 35.888 1.00 23.25 143 MET A C 1
ATOM 816 O O . MET A 1 108 ? -0.323 -3.111 35.604 1.00 24.87 143 MET A O 1
ATOM 821 N N . GLU A 1 109 ? 1.777 -3.775 36.086 1.00 24.55 144 GLU A N 1
ATOM 822 C CA . GLU A 1 109 ? 1.484 -5.215 35.912 1.00 27.00 144 GLU A CA 1
ATOM 823 C C . GLU A 1 109 ? 0.426 -5.733 36.876 1.00 27.32 144 GLU A C 1
ATOM 824 O O . GLU A 1 109 ? -0.252 -6.723 36.590 1.00 32.53 144 GLU A O 1
ATOM 830 N N . HIS A 1 110 ? 0.300 -5.059 38.015 1.00 28.80 145 HIS A N 1
ATOM 831 C CA . HIS A 1 110 ? -0.678 -5.399 39.041 1.00 31.01 145 HIS A CA 1
ATOM 832 C C . HIS A 1 110 ? -2.063 -4.925 38.692 1.00 28.93 145 HIS A C 1
ATOM 833 O O . HIS A 1 110 ? -3.043 -5.349 39.308 1.00 33.80 145 HIS A O 1
ATOM 840 N N . GLN A 1 111 ? -2.159 -4.049 37.695 1.00 27.54 146 GLN A N 1
ATOM 841 C CA . GLN A 1 111 ? -3.421 -3.397 37.364 1.00 26.73 146 GLN A CA 1
ATOM 842 C C . GLN A 1 111 ? -3.952 -3.786 35.982 1.00 25.48 146 GLN A C 1
ATOM 843 O O . GLN A 1 111 ? -5.168 -3.795 35.751 1.00 26.37 146 GLN A O 1
ATOM 849 N N . VAL A 1 112 ? -3.042 -4.097 35.064 1.00 19.50 147 VAL A N 1
ATOM 850 C CA . VAL A 1 112 ? -3.439 -4.426 33.693 1.00 19.20 147 VAL A CA 1
ATOM 851 C C . VAL A 1 112 ? -2.975 -5.825 33.309 1.00 19.14 147 VAL A C 1
ATOM 852 O O . VAL A 1 112 ? -1.777 -6.135 33.373 1.00 19.85 147 VAL A O 1
ATOM 856 N N . LYS A 1 113 ? -3.941 -6.658 32.930 1.00 17.19 148 LYS A N 1
ATOM 857 C CA . LYS A 1 113 ? -3.691 -8.013 32.439 1.00 18.51 148 LYS A CA 1
ATOM 858 C C . LYS A 1 113 ? -4.031 -8.091 30.953 1.00 18.33 148 LYS A C 1
ATOM 859 O O . LYS A 1 113 ? -5.091 -7.625 30.526 1.00 20.02 148 LYS A O 1
ATOM 862 N N . VAL A 1 114 ? -3.122 -8.665 30.170 1.00 17.19 149 VAL A N 1
ATOM 863 C CA . VAL A 1 114 ? -3.354 -8.874 28.745 1.00 16.70 149 VAL A CA 1
ATOM 864 C C . VAL A 1 114 ? -3.518 -10.362 28.471 1.00 16.88 149 VAL A C 1
ATOM 865 O O . VAL A 1 114 ? -2.664 -11.180 28.844 1.00 19.31 149 VAL A O 1
ATOM 869 N N . LEU A 1 115 ? -4.633 -10.701 27.834 1.00 18.35 150 LEU A N 1
ATOM 870 C CA . LEU A 1 115 ? -4.926 -12.075 27.460 1.00 16.93 150 LEU A CA 1
ATOM 871 C C . LEU A 1 115 ? -4.752 -12.227 25.960 1.00 16.99 150 LEU A C 1
ATOM 872 O O . LEU A 1 115 ? -5.298 -11.445 25.179 1.00 18.88 150 LEU A O 1
ATOM 877 N N . HIS A 1 116 ? -3.967 -13.216 25.556 1.00 17.16 151 HIS A N 1
ATOM 878 C CA . HIS A 1 116 ? -3.818 -13.525 24.140 1.00 17.18 151 HIS A CA 1
ATOM 879 C C . HIS A 1 116 ? -4.963 -14.381 23.687 1.00 18.63 151 HIS A C 1
ATOM 880 O O . HIS A 1 116 ? -4.978 -15.592 23.921 1.00 20.12 151 HIS A O 1
ATOM 887 N N . MET A 1 117 ? -5.941 -13.738 23.055 1.00 18.44 152 MET A N 1
ATOM 888 C CA . MET A 1 117 ? -7.110 -14.403 22.472 1.00 19.85 152 MET A CA 1
ATOM 889 C C . MET A 1 117 ? -7.938 -13.378 21.717 1.00 19.15 152 MET A C 1
ATOM 890 O O . MET A 1 117 ? -7.781 -12.171 21.924 1.00 18.66 152 MET A O 1
ATOM 895 N N . MET A 1 118 ? -8.812 -13.861 20.839 1.00 18.41 153 MET A N 1
ATOM 896 C CA . MET A 1 118 ? -9.824 -13.010 20.232 1.00 18.05 153 MET A CA 1
ATOM 897 C C . MET A 1 118 ? -10.964 -12.807 21.224 1.00 17.46 153 MET A C 1
ATOM 898 O O . MET A 1 118 ? -11.228 -13.678 22.056 1.00 18.59 153 MET A O 1
ATOM 903 N N . SER A 1 119 ? -11.643 -11.661 21.139 1.00 18.10 154 SER A N 1
ATOM 904 C CA . SER A 1 119 ? -12.728 -11.346 22.074 1.00 17.84 154 SER A CA 1
ATOM 905 C C . SER A 1 119 ? -13.840 -12.393 22.020 1.00 18.49 154 SER A C 1
ATOM 906 O O . SER A 1 119 ? -14.499 -12.652 23.030 1.00 18.31 154 SER A O 1
ATOM 909 N N . THR A 1 120 ? -14.011 -13.006 20.847 1.00 18.70 155 THR A N 1
ATOM 910 C CA . THR A 1 120 ? -15.008 -14.060 20.639 1.00 19.82 155 THR A CA 1
ATOM 911 C C . THR A 1 120 ? -14.746 -15.284 21.523 1.00 20.51 155 THR A C 1
ATOM 912 O O . THR A 1 120 ? -15.656 -16.073 21.789 1.00 22.62 155 THR A O 1
ATOM 916 N N . GLU A 1 121 ? -13.506 -15.437 21.979 1.00 21.32 156 GLU A N 1
ATOM 917 C CA . GLU A 1 121 ? -13.127 -16.595 22.807 1.00 21.88 156 GLU A CA 1
ATOM 918 C C . GLU A 1 121 ? -13.098 -16.281 24.307 1.00 21.60 156 GLU A C 1
ATOM 919 O O . GLU A 1 121 ? -12.936 -17.181 25.137 1.00 22.03 156 GLU A O 1
ATOM 925 N N . LEU A 1 122 ? -13.273 -15.003 24.641 1.00 21.01 157 LEU A N 1
ATOM 926 C CA . LEU A 1 122 ? -13.306 -14.542 26.025 1.00 19.59 157 LEU A CA 1
ATOM 927 C C . LEU A 1 122 ? -14.572 -15.013 26.735 1.00 19.99 157 LEU A C 1
ATOM 928 O O . LEU A 1 122 ? -15.669 -14.900 26.194 1.00 21.22 157 LEU A O 1
ATOM 933 N N . LYS A 1 123 ? -14.403 -15.546 27.944 1.00 21.16 158 LYS A N 1
ATOM 934 C CA . LYS A 1 123 ? -15.516 -16.070 28.746 1.00 21.63 158 LYS A CA 1
ATOM 935 C C . LYS A 1 123 ? -15.546 -15.390 30.112 1.00 21.35 158 LYS A C 1
ATOM 936 O O . LYS A 1 123 ? -14.558 -14.772 30.518 1.00 21.80 158 LYS A O 1
ATOM 942 N N . SER A 1 124 ? -16.672 -15.493 30.817 1.00 20.04 159 SER A N 1
ATOM 943 C CA . SER A 1 124 ? -16.835 -14.813 32.105 1.00 21.10 159 SER A CA 1
ATOM 944 C C . SER A 1 124 ? -15.750 -15.182 33.123 1.00 22.24 159 SER A C 1
ATOM 945 O O . SER A 1 124 ? -15.334 -14.338 33.924 1.00 23.90 159 SER A O 1
ATOM 948 N N . LYS A 1 125 ? -15.288 -16.434 33.073 1.00 22.78 160 LYS A N 1
ATOM 949 C CA . LYS A 1 125 ? -14.247 -16.933 33.986 1.00 21.90 160 LYS A CA 1
ATOM 950 C C . LYS A 1 125 ? -12.874 -16.268 33.794 1.00 21.63 160 LYS A C 1
ATOM 951 O O . LYS A 1 125 ? -12.033 -16.303 34.698 1.00 25.17 160 LYS A O 1
ATOM 955 N N . HIS A 1 126 ? -12.651 -15.670 32.624 1.00 21.69 161 HIS A N 1
ATOM 956 C CA . HIS A 1 126 ? -11.395 -14.960 32.342 1.00 21.96 161 HIS A CA 1
ATOM 957 C C . HIS A 1 126 ? -11.316 -13.602 32.998 1.00 21.92 161 HIS A C 1
ATOM 958 O O . HIS A 1 126 ? -10.255 -12.974 33.002 1.00 23.18 161 HIS A O 1
ATOM 965 N N . LEU A 1 127 ? -12.440 -13.126 33.532 1.00 21.43 162 LEU A N 1
ATOM 966 C CA . LEU A 1 127 ? -12.522 -11.804 34.153 1.00 21.97 162 LEU A CA 1
ATOM 967 C C . LEU A 1 127 ? -12.850 -11.936 35.635 1.00 22.99 162 LEU A C 1
ATOM 968 O O . LEU A 1 127 ? -13.458 -12.930 36.038 1.00 24.83 162 LEU A O 1
ATOM 973 N N . PRO A 1 128 ? -12.462 -10.934 36.454 1.00 22.41 163 PRO A N 1
ATOM 974 C CA . PRO A 1 128 ? -12.789 -10.987 37.881 1.00 24.79 163 PRO A CA 1
ATOM 975 C C . PRO A 1 128 ? -14.297 -10.937 38.121 1.00 24.53 163 PRO A C 1
ATOM 976 O O . PRO A 1 128 ? -14.797 -11.546 39.072 1.00 26.28 163 PRO A O 1
ATOM 980 N N . GLU A 1 129 ? -14.999 -10.224 37.240 1.00 24.62 164 GLU A N 1
ATOM 981 C CA . GLU A 1 129 ? -16.444 -9.976 37.328 1.00 24.53 164 GLU A CA 1
ATOM 982 C C . GLU A 1 129 ? -16.847 -9.309 36.010 1.00 24.03 164 GLU A C 1
ATOM 983 O O . GLU A 1 129 ? -15.970 -8.864 35.275 1.00 21.46 164 GLU A O 1
ATOM 989 N N . PRO A 1 130 ? -18.164 -9.220 35.705 1.00 23.77 165 PRO A N 1
ATOM 990 C CA . PRO A 1 130 ? -18.523 -8.451 34.508 1.00 22.04 165 PRO A CA 1
ATOM 991 C C . PRO A 1 130 ? -18.017 -7.003 34.617 1.00 21.33 165 PRO A C 1
ATOM 992 O O . PRO A 1 130 ? -18.126 -6.400 35.684 1.00 22.72 165 PRO A O 1
ATOM 996 N N . PRO A 1 131 ? -17.434 -6.458 33.535 1.00 18.82 166 PRO A N 1
ATOM 997 C CA . PRO A 1 131 ? -16.862 -5.108 33.619 1.00 19.81 166 PRO A CA 1
ATOM 998 C C . PRO A 1 131 ? -17.909 -4.002 33.703 1.00 18.50 166 PRO A C 1
ATOM 999 O O . PRO A 1 131 ? -19.032 -4.178 33.233 1.00 19.26 166 PRO A O 1
ATOM 1003 N N . ASP A 1 132 ? -17.520 -2.883 34.307 1.00 18.16 167 ASP A N 1
ATOM 1004 C CA . ASP A 1 132 ? -18.321 -1.658 34.345 1.00 20.25 167 ASP A CA 1
ATOM 1005 C C . ASP A 1 132 ? -18.133 -0.823 33.080 1.00 18.92 167 ASP A C 1
ATOM 1006 O O . ASP A 1 132 ? -18.981 0.001 32.731 1.00 19.47 167 ASP A O 1
ATOM 1011 N N . VAL A 1 133 ? -16.996 -1.019 32.417 1.00 19.81 168 VAL A N 1
ATOM 1012 C CA . VAL A 1 133 ? -16.669 -0.291 31.186 1.00 18.03 168 VAL A CA 1
ATOM 1013 C C . VAL A 1 133 ? -16.146 -1.263 30.139 1.00 17.07 168 VAL A C 1
ATOM 1014 O O . VAL A 1 133 ? -15.273 -2.082 30.430 1.00 17.13 168 VAL A O 1
ATOM 1018 N N . LEU A 1 134 ? -16.706 -1.183 28.932 1.00 17.16 169 LEU A N 1
ATOM 1019 C CA . LEU A 1 134 ? -16.146 -1.870 27.772 1.00 16.42 169 LEU A CA 1
ATOM 1020 C C . LEU A 1 134 ? -15.520 -0.832 26.856 1.00 17.43 169 LEU A C 1
ATOM 1021 O O . LEU A 1 134 ? -16.175 0.136 26.460 1.00 17.53 169 LEU A O 1
ATOM 1026 N N . LEU A 1 135 ? -14.252 -1.047 26.526 1.00 14.06 170 LEU A N 1
ATOM 1027 C CA . LEU A 1 135 ? -13.457 -0.082 25.781 1.00 15.02 170 LEU A CA 1
ATOM 1028 C C . LEU A 1 135 ? -12.942 -0.723 24.508 1.00 14.41 170 LEU A C 1
ATOM 1029 O O . LEU A 1 135 ? -12.463 -1.849 24.538 1.00 15.81 170 LEU A O 1
ATOM 1034 N N . SER A 1 136 ? -13.034 -0.020 23.382 1.00 14.34 171 SER A N 1
ATOM 1035 C CA . SER A 1 136 ? -12.392 -0.515 22.163 1.00 13.78 171 SER A CA 1
ATOM 1036 C C . SER A 1 136 ? -12.070 0.601 21.191 1.00 13.90 171 SER A C 1
ATOM 1037 O O . SER A 1 136 ? -12.781 1.600 21.121 1.00 14.70 171 SER A O 1
ATOM 1040 N N . GLU A 1 137 ? -10.979 0.410 20.463 1.00 12.94 172 GLU A N 1
ATOM 1041 C CA . GLU A 1 137 ? -10.656 1.198 19.287 1.00 13.30 172 GLU A CA 1
ATOM 1042 C C . GLU A 1 137 ? -10.268 0.192 18.207 1.00 15.15 172 GLU A C 1
ATOM 1043 O O . GLU A 1 137 ? -9.078 -0.126 18.008 1.00 15.84 172 GLU A O 1
ATOM 1049 N N . ILE A 1 138 ? -11.295 -0.333 17.541 1.00 13.44 173 ILE A N 1
ATOM 1050 C CA . ILE A 1 138 ? -11.115 -1.286 16.445 1.00 13.79 173 ILE A CA 1
ATOM 1051 C 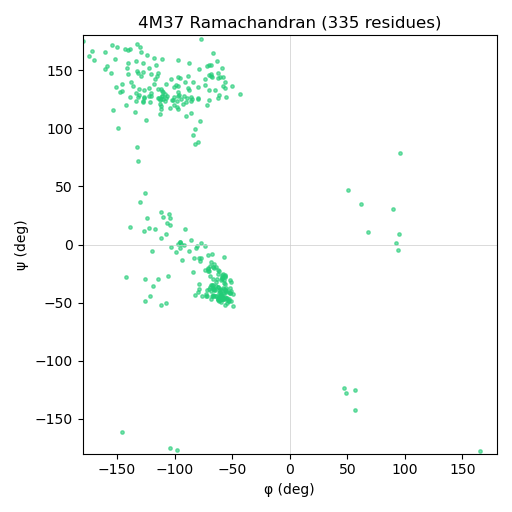C . ILE A 1 138 ? -11.846 -0.784 15.190 1.00 13.77 173 ILE A C 1
ATOM 1052 O O . ILE A 1 138 ? -12.517 -1.538 14.486 1.00 14.01 173 ILE A O 1
ATOM 1057 N N . PHE A 1 139 ? -11.680 0.510 14.923 1.00 12.02 174 PHE A N 1
ATOM 1058 C CA . PHE A 1 139 ? -12.241 1.152 13.737 1.00 11.86 174 PHE A CA 1
ATOM 1059 C C . PHE A 1 139 ? -11.284 1.045 12.573 1.00 13.12 174 PHE A C 1
ATOM 1060 O O . PHE A 1 139 ? -10.067 1.081 12.761 1.00 13.87 174 PHE A O 1
ATOM 1068 N N . GLY A 1 140 ? -11.832 0.890 11.372 1.00 13.44 175 GLY A N 1
ATOM 1069 C CA . GLY A 1 140 ? -11.013 0.851 10.166 1.00 14.38 175 GLY A CA 1
ATOM 1070 C C . GLY A 1 140 ? -11.118 2.164 9.413 1.00 13.32 175 GLY A C 1
ATOM 1071 O O . GLY A 1 140 ? -11.764 3.109 9.882 1.00 11.78 175 GLY A O 1
ATOM 1072 N N . THR A 1 141 ? -10.495 2.224 8.241 1.00 12.03 176 THR A N 1
ATOM 1073 C CA . THR A 1 141 ? -10.695 3.356 7.337 1.00 11.94 176 THR A CA 1
ATOM 1074 C C . THR A 1 141 ? -12.180 3.493 7.009 1.00 11.38 176 THR A C 1
ATOM 1075 O O . THR A 1 141 ? -12.730 4.587 7.076 1.00 10.88 176 THR A O 1
ATOM 1079 N N . MET A 1 142 ? -12.821 2.375 6.665 1.00 11.96 177 MET A N 1
ATOM 1080 C CA . MET A 1 142 ? -14.286 2.284 6.749 1.00 12.65 177 MET A CA 1
ATOM 1081 C C . MET A 1 142 ? -14.600 2.017 8.217 1.00 11.66 177 MET A C 1
ATOM 1086 N N . MET A 1 143 ? -15.582 2.693 8.809 1.00 12.06 178 MET A N 1
ATOM 1087 C CA . MET A 1 143 ? -15.811 2.586 10.248 1.00 11.36 178 MET A CA 1
ATOM 1088 C C . MET A 1 143 ? -15.905 1.142 10.754 1.00 11.66 178 MET A C 1
ATOM 1089 O O . MET A 1 143 ? -15.246 0.779 11.738 1.00 11.55 178 MET A O 1
ATOM 1094 N N . LEU A 1 144 ? -16.706 0.329 10.069 1.00 12.25 179 LEU A N 1
ATOM 1095 C CA . LEU A 1 144 ? -16.889 -1.075 10.432 1.00 12.20 179 LEU A CA 1
ATOM 1096 C C . LEU A 1 144 ? -15.898 -2.010 9.734 1.00 13.76 179 LEU A C 1
ATOM 1097 O O . LEU A 1 144 ? -16.076 -3.228 9.765 1.00 14.83 179 LEU A O 1
ATOM 1102 N N . GLY A 1 145 ? -14.856 -1.435 9.130 1.00 13.72 180 GLY A N 1
ATOM 1103 C CA . GLY A 1 145 ? -13.855 -2.188 8.366 1.00 14.93 180 GLY A CA 1
ATOM 1104 C C . GLY A 1 145 ? -13.139 -3.315 9.094 1.00 15.48 180 GLY A C 1
ATOM 1105 O O . GLY A 1 145 ? -12.687 -4.272 8.458 1.00 18.86 180 GLY A O 1
ATOM 1106 N N . GLU A 1 146 ? -13.020 -3.195 10.417 1.00 15.14 181 GLU A N 1
ATOM 1107 C CA . GLU A 1 146 ? -12.388 -4.221 11.248 1.00 17.65 181 GLU A CA 1
ATOM 1108 C C . GLU A 1 146 ? -13.432 -4.935 12.109 1.00 16.33 181 GLU A C 1
ATOM 1109 O O . GLU A 1 146 ? -13.104 -5.500 13.149 1.00 17.32 181 GLU A O 1
ATOM 1115 N N . SER A 1 147 ? -14.686 -4.898 11.654 1.00 15.42 182 SER A N 1
ATOM 1116 C CA . SER A 1 147 ? -15.810 -5.600 12.287 1.00 16.77 182 SER A CA 1
ATOM 1117 C C . SER A 1 147 ? -16.123 -5.149 13.713 1.00 15.35 182 SER A C 1
ATOM 1118 O O . SER A 1 147 ? -16.530 -5.960 14.550 1.00 15.55 182 SER A O 1
ATOM 1121 N N . ALA A 1 148 ? -15.948 -3.854 13.982 1.00 15.52 183 ALA A N 1
ATOM 1122 C CA . ALA A 1 148 ? -16.184 -3.306 15.318 1.00 14.50 183 ALA A CA 1
ATOM 1123 C C . ALA A 1 148 ? -17.565 -3.672 15.861 1.00 14.58 183 ALA A C 1
ATOM 1124 O O . ALA A 1 148 ? -17.683 -4.109 17.005 1.00 14.36 183 ALA A O 1
ATOM 1126 N N . LEU A 1 149 ? -18.607 -3.501 15.049 1.00 14.02 184 LEU A N 1
ATOM 1127 C CA . LEU A 1 149 ? -19.960 -3.815 15.522 1.00 15.03 184 LEU A CA 1
ATOM 1128 C C . LEU A 1 149 ? -20.101 -5.282 15.936 1.00 14.49 184 LEU A C 1
ATOM 1129 O O . LEU A 1 149 ? -20.582 -5.570 17.040 1.00 15.87 184 LEU A O 1
ATOM 1134 N N . ASP A 1 150 ? -19.657 -6.195 15.072 1.00 15.55 185 ASP A N 1
ATOM 1135 C CA . ASP A 1 150 ? -19.751 -7.640 15.352 1.00 15.17 185 ASP A CA 1
ATOM 1136 C C . ASP A 1 150 ? -19.030 -8.030 16.637 1.00 15.60 185 ASP A C 1
ATOM 1137 O O . ASP A 1 150 ? -19.567 -8.783 17.446 1.00 16.38 185 ASP A O 1
ATOM 1142 N N . TYR A 1 151 ? -17.814 -7.524 16.825 1.00 14.30 186 TYR A N 1
ATOM 1143 C CA . TYR A 1 151 ? -17.047 -7.867 18.021 1.00 14.78 186 TYR A CA 1
ATOM 1144 C C . TYR A 1 151 ? -17.652 -7.279 19.297 1.00 15.55 186 TYR A C 1
ATOM 1145 O O . TYR A 1 151 ? -17.685 -7.940 20.337 1.00 17.82 186 TYR A O 1
ATOM 1154 N N . VAL A 1 152 ? -18.139 -6.047 19.220 1.00 14.18 187 VAL A N 1
ATOM 1155 C CA . VAL A 1 152 ? -18.768 -5.436 20.392 1.00 14.88 187 VAL A CA 1
ATOM 1156 C C . VAL A 1 152 ? -20.074 -6.168 20.717 1.00 15.90 187 VAL A C 1
ATOM 1157 O O . VAL A 1 152 ? -20.333 -6.491 21.882 1.00 16.42 187 VAL A O 1
ATOM 1161 N N . VAL A 1 153 ? -20.870 -6.464 19.688 1.00 15.00 188 VAL A N 1
ATOM 1162 C CA . VAL A 1 153 ? -22.145 -7.186 19.885 1.00 16.67 188 VAL A CA 1
ATOM 1163 C C . VAL A 1 153 ? -21.930 -8.528 20.601 1.00 17.73 188 VAL A C 1
ATOM 1164 O O . VAL A 1 153 ? -22.648 -8.862 21.552 1.00 18.57 188 VAL A O 1
ATOM 1168 N N . ASP A 1 154 ? -20.923 -9.278 20.156 1.00 17.13 189 ASP A N 1
ATOM 1169 C CA . ASP A 1 154 ? -20.623 -10.575 20.753 1.00 17.65 189 ASP A CA 1
ATOM 1170 C C . ASP A 1 154 ? -20.309 -10.454 22.251 1.00 18.54 189 ASP A C 1
ATOM 1171 O O . ASP A 1 154 ? -20.835 -11.213 23.061 1.00 19.94 189 ASP A O 1
ATOM 1176 N N . VAL A 1 155 ? -19.468 -9.490 22.616 1.00 18.17 190 VAL A N 1
ATOM 1177 C CA . VAL A 1 155 ? -19.135 -9.260 24.029 1.00 16.35 190 VAL A CA 1
ATOM 1178 C C . VAL A 1 155 ? -20.370 -8.761 24.802 1.00 17.30 190 VAL A C 1
ATOM 1179 O O . VAL A 1 155 ? -20.660 -9.238 25.903 1.00 18.80 190 VAL A O 1
ATOM 1183 N N . ARG A 1 156 ? -21.104 -7.827 24.195 1.00 17.92 191 ARG A N 1
ATOM 1184 C CA . ARG A 1 156 ? -22.318 -7.238 24.777 1.00 15.94 191 ARG A CA 1
ATOM 1185 C C . ARG A 1 156 ? -23.381 -8.286 25.104 1.00 17.90 191 ARG A C 1
ATOM 1186 O O . ARG A 1 156 ? -24.074 -8.176 26.119 1.00 19.22 191 ARG A O 1
ATOM 1194 N N . ASN A 1 157 ? -23.502 -9.293 24.240 1.00 17.21 192 ASN A N 1
ATOM 1195 C CA . ASN A 1 157 ? -24.475 -10.370 24.429 1.00 19.50 192 ASN A CA 1
ATOM 1196 C C . ASN A 1 157 ? -24.129 -11.288 25.599 1.00 20.39 192 ASN A C 1
ATOM 1197 O O . ASN A 1 157 ? -25.023 -11.900 26.195 1.00 24.13 192 ASN A O 1
ATOM 1202 N N . ARG A 1 158 ? -22.839 -11.387 25.924 1.00 20.14 193 ARG A N 1
ATOM 1203 C CA . ARG A 1 158 ? -22.360 -12.460 26.798 1.00 19.71 193 ARG A CA 1
ATOM 1204 C C . ARG A 1 158 ? -21.710 -12.073 28.130 1.00 20.82 193 ARG A C 1
ATOM 1205 O O . ARG A 1 158 ? -21.869 -12.796 29.114 1.00 25.21 193 ARG A O 1
ATOM 1213 N N . LEU A 1 159 ? -20.974 -10.964 28.170 1.00 19.93 194 LEU A N 1
ATOM 1214 C CA . LEU A 1 159 ? -20.031 -10.738 29.282 1.00 18.76 194 LEU A CA 1
ATOM 1215 C C . LEU A 1 159 ? -20.285 -9.506 30.129 1.00 20.41 194 LEU A C 1
ATOM 1216 O O . LEU A 1 159 ? -19.595 -9.285 31.130 1.00 20.85 194 LEU A O 1
ATOM 1221 N N . LEU A 1 160 ? -21.260 -8.696 29.729 1.00 19.63 195 LEU A N 1
ATOM 1222 C CA . LEU A 1 160 ? -21.461 -7.407 30.373 1.00 21.29 195 LEU A CA 1
ATOM 1223 C C . LEU A 1 160 ? -22.561 -7.470 31.427 1.00 21.36 195 LEU A C 1
ATOM 1224 O O . LEU A 1 160 ? -23.090 -8.539 31.724 1.00 25.51 195 LEU A O 1
ATOM 1229 N N . LYS A 1 161 ? -22.860 -6.327 32.027 1.00 21.85 196 LYS A N 1
ATOM 1230 C CA . LYS A 1 161 ? -23.996 -6.208 32.923 1.00 25.82 196 LYS A CA 1
ATOM 1231 C C . LYS A 1 161 ? -24.830 -5.002 32.498 1.00 25.57 196 LYS A C 1
ATOM 1232 O O . LYS A 1 161 ? -24.366 -4.187 31.692 1.00 23.62 196 LYS A O 1
ATOM 1238 N N . PRO A 1 162 ? -26.074 -4.898 33.006 1.00 26.08 197 PRO A N 1
ATOM 1239 C CA . PRO A 1 162 ? -26.967 -3.826 32.558 1.00 23.36 197 PRO A CA 1
ATOM 1240 C C . PRO A 1 162 ? -26.385 -2.406 32.633 1.00 26.24 197 PRO A C 1
ATOM 1241 O O . PRO A 1 162 ? -26.735 -1.561 31.810 1.00 26.60 197 PRO A O 1
ATOM 1245 N N . THR A 1 163 ? -25.499 -2.159 33.592 1.00 24.30 198 THR A N 1
ATOM 1246 C CA . THR A 1 163 ? -24.960 -0.817 33.828 1.00 23.91 198 THR A CA 1
ATOM 1247 C C . THR A 1 163 ? -23.620 -0.551 33.125 1.00 22.64 198 THR A C 1
ATOM 1248 O O . THR A 1 163 ? -23.039 0.529 33.278 1.00 24.39 198 THR A O 1
ATOM 1252 N N . THR A 1 164 ? -23.133 -1.526 32.362 1.00 21.91 199 THR A N 1
ATOM 1253 C CA . THR A 1 164 ? -21.850 -1.380 31.662 1.00 20.32 199 THR A CA 1
ATOM 1254 C C . THR A 1 164 ? -21.898 -0.228 30.662 1.00 20.05 199 THR A C 1
ATOM 1255 O O . THR A 1 164 ? -22.824 -0.137 29.851 1.00 20.45 199 THR A O 1
ATOM 1259 N N . LYS A 1 165 ? -20.914 0.662 30.754 1.00 18.29 200 LYS A N 1
ATOM 1260 C CA . LYS A 1 165 ? -20.746 1.734 29.782 1.00 18.84 200 LYS A CA 1
ATOM 1261 C C . LYS A 1 165 ? -19.855 1.243 28.649 1.00 18.90 200 LYS A C 1
ATOM 1262 O O . LYS A 1 165 ? -18.750 0.745 28.884 1.00 18.06 200 LYS A O 1
ATOM 1268 N N . ILE A 1 166 ? -20.351 1.373 27.423 1.00 18.11 201 ILE A N 1
ATOM 1269 C CA . ILE A 1 166 ? -19.589 0.987 26.238 1.00 17.12 201 ILE A CA 1
ATOM 1270 C C . ILE A 1 166 ? -18.978 2.225 25.586 1.00 17.42 201 ILE A C 1
ATOM 1271 O O . ILE A 1 166 ? -19.694 3.147 25.187 1.00 16.94 201 ILE A O 1
ATOM 1276 N N . ILE A 1 167 ? -17.646 2.228 25.499 1.00 14.94 202 ILE A N 1
ATOM 1277 C CA . ILE A 1 167 ? -16.868 3.344 24.960 1.00 15.01 202 ILE A CA 1
ATOM 1278 C C . ILE A 1 167 ? -16.199 2.906 23.650 1.00 14.90 202 ILE A C 1
ATOM 1279 O O . ILE A 1 167 ? -15.469 1.907 23.630 1.00 15.89 202 ILE A O 1
ATOM 1284 N N . PRO A 1 168 ? -16.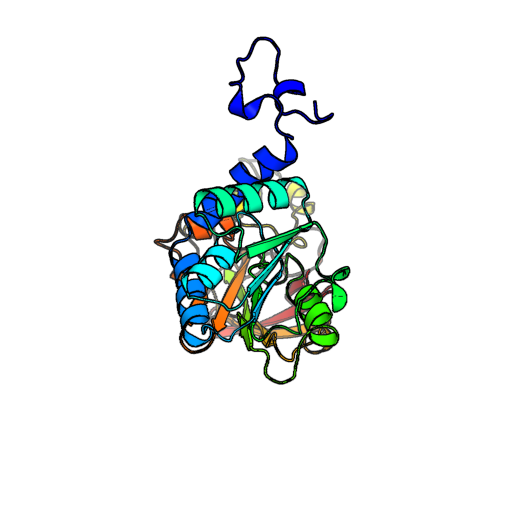436 3.643 22.547 1.00 15.39 203 PRO A N 1
ATOM 1285 C CA . PRO A 1 168 ? -17.333 4.791 22.390 1.00 14.90 203 PRO A CA 1
ATOM 1286 C C . PRO A 1 168 ? -18.760 4.360 22.037 1.00 14.86 203 PRO A C 1
ATOM 1287 O O . PRO A 1 168 ? -18.970 3.272 21.474 1.00 16.11 203 PRO A O 1
ATOM 1291 N N . GLN A 1 169 ? -19.731 5.210 22.343 1.00 13.74 204 GLN A N 1
ATOM 1292 C CA . GLN A 1 169 ? -21.137 4.830 22.159 1.00 14.96 204 GLN A CA 1
ATOM 1293 C C . GLN A 1 169 ? -21.633 4.844 20.717 1.00 15.02 204 GLN A C 1
ATOM 1294 O O . GLN A 1 169 ? -22.342 3.923 20.298 1.00 15.21 204 GLN A O 1
ATOM 1300 N N . PHE A 1 170 ? -21.288 5.891 19.972 1.00 14.03 205 PHE A N 1
ATOM 1301 C CA . PHE A 1 170 ? -21.921 6.143 18.675 1.00 14.19 205 PHE A CA 1
ATOM 1302 C C . PHE A 1 170 ? -20.933 6.170 17.523 1.00 14.09 205 PHE A C 1
ATOM 1303 O O . PHE A 1 170 ? -19.809 6.625 17.671 1.00 15.38 205 PHE A O 1
ATOM 1311 N N . GLY A 1 171 ? -21.385 5.711 16.362 1.00 14.18 206 GLY A N 1
ATOM 1312 C CA . GLY A 1 171 ? -20.610 5.822 15.133 1.00 14.72 206 GLY A CA 1
ATOM 1313 C C . GLY A 1 171 ? -21.518 6.042 13.936 1.00 14.34 206 GLY A C 1
ATOM 1314 O O . GLY A 1 171 ? -22.576 5.408 13.817 1.00 16.57 206 GLY A O 1
ATOM 1315 N N . THR A 1 172 ? -21.100 6.934 13.043 1.00 12.80 207 THR A N 1
ATOM 1316 C CA . THR A 1 172 ? -21.854 7.246 11.840 1.00 13.07 207 THR A CA 1
ATOM 1317 C C . THR A 1 172 ? -20.929 7.195 10.636 1.00 12.44 207 THR A C 1
ATOM 1318 O O . THR A 1 172 ? -19.871 7.829 10.635 1.00 12.04 207 THR A O 1
ATOM 1322 N N . GLN A 1 173 ? -21.337 6.450 9.610 1.00 11.29 208 GLN A N 1
ATOM 1323 C CA . GLN A 1 173 ? -20.563 6.332 8.383 1.00 10.52 208 GLN A CA 1
ATOM 1324 C C . GLN A 1 173 ? -21.163 7.249 7.332 1.00 10.35 208 GLN A C 1
ATOM 1325 O O . GLN A 1 173 ? -22.372 7.183 7.061 1.00 11.54 208 GLN A O 1
ATOM 1331 N N . TYR A 1 174 ? -20.310 8.096 6.752 1.00 10.86 209 TYR A N 1
ATOM 1332 C CA . TYR A 1 174 ? -20.712 9.051 5.715 1.00 11.83 209 TYR A CA 1
ATOM 1333 C C . TYR A 1 174 ? -20.145 8.730 4.332 1.00 12.90 209 TYR A C 1
ATOM 1334 O O . TYR A 1 174 ? -19.160 8.008 4.198 1.00 11.81 209 TYR A O 1
ATOM 1343 N N . ALA A 1 175 ? -20.792 9.292 3.314 1.00 12.18 210 ALA A N 1
ATOM 1344 C CA . ALA A 1 175 ? -20.319 9.258 1.940 1.00 11.95 210 ALA A CA 1
ATOM 1345 C C . ALA A 1 175 ? -20.607 10.624 1.329 1.00 12.32 210 ALA A C 1
ATOM 1346 O O . ALA A 1 175 ? -21.595 11.269 1.692 1.00 13.29 210 ALA A O 1
ATOM 1348 N N . VAL A 1 176 ? -19.741 11.073 0.425 1.00 10.90 211 VAL A N 1
ATOM 1349 C CA . VAL A 1 176 ? -19.974 12.333 -0.305 1.00 10.60 211 VAL A CA 1
ATOM 1350 C C . VAL A 1 176 ? -19.383 12.245 -1.717 1.00 10.93 211 VAL A C 1
ATOM 1351 O O . VAL A 1 176 ? -18.229 11.822 -1.884 1.00 10.94 211 VAL A O 1
ATOM 1355 N N . PRO A 1 177 ? -20.173 12.616 -2.742 1.00 10.52 212 PRO A N 1
ATOM 1356 C CA . PRO A 1 177 ? -19.623 12.554 -4.089 1.00 9.86 212 PRO A CA 1
ATOM 1357 C C . PRO A 1 177 ? -18.621 13.687 -4.299 1.00 10.20 212 PRO A C 1
ATOM 1358 O O . PRO A 1 177 ? -18.863 14.820 -3.868 1.00 10.59 212 PRO A O 1
ATOM 1362 N N . ILE A 1 178 ? -17.496 13.371 -4.931 1.00 9.67 213 ILE A N 1
ATOM 1363 C CA . ILE A 1 178 ? -16.450 14.366 -5.129 1.00 9.86 213 ILE A CA 1
ATOM 1364 C C . ILE A 1 178 ? -15.933 14.428 -6.548 1.00 9.80 213 ILE A C 1
ATOM 1365 O O . ILE A 1 178 ? -15.898 13.416 -7.261 1.00 10.54 213 ILE A O 1
ATOM 1370 N N . GLU A 1 179 ? -15.548 15.639 -6.951 1.00 10.46 214 GLU A N 1
ATOM 1371 C CA . GLU A 1 179 ? -14.740 15.842 -8.137 1.00 10.42 214 GLU A CA 1
ATOM 1372 C C . GLU A 1 179 ? -13.295 15.950 -7.663 1.00 11.77 214 GLU A C 1
ATOM 1373 O O . GLU A 1 179 ? -12.999 16.725 -6.748 1.00 12.59 214 GLU A O 1
ATOM 1379 N N . CYS A 1 180 ? -12.395 15.176 -8.263 1.00 11.18 215 CYS A N 1
ATOM 1380 C CA . CYS A 1 180 ? -10.988 15.266 -7.892 1.00 11.69 215 CYS A CA 1
ATOM 1381 C C . CYS A 1 180 ? -10.108 14.940 -9.084 1.00 11.61 215 CYS A C 1
ATOM 1382 O O . CYS A 1 180 ? -9.901 13.767 -9.419 1.00 11.84 215 CYS A O 1
ATOM 1385 N N . ASP A 1 181 ? -9.592 15.986 -9.722 1.00 11.51 216 ASP A N 1
ATOM 1386 C CA . ASP A 1 181 ? -8.804 15.812 -10.930 1.00 12.48 216 ASP A CA 1
ATOM 1387 C C . ASP A 1 181 ? -7.560 14.953 -10.710 1.00 11.68 216 ASP A C 1
ATOM 1388 O O . ASP A 1 181 ? -7.228 14.149 -11.568 1.00 12.53 216 ASP A O 1
ATOM 1393 N N . ALA A 1 182 ? -6.889 15.120 -9.566 1.00 11.71 217 ALA A N 1
ATOM 1394 C CA . ALA A 1 182 ? -5.684 14.333 -9.265 1.00 10.96 217 ALA A CA 1
ATOM 1395 C C . ALA A 1 182 ? -6.017 12.836 -9.234 1.00 11.13 217 ALA A C 1
ATOM 1396 O O . ALA A 1 182 ? -5.330 12.021 -9.864 1.00 11.90 217 ALA A O 1
ATOM 1398 N N . LEU A 1 183 ? -7.091 12.486 -8.527 1.00 9.98 218 LEU A N 1
ATOM 1399 C CA . LEU A 1 183 ? -7.566 11.106 -8.510 1.00 10.30 218 LEU A CA 1
ATOM 1400 C C . LEU A 1 183 ? -7.921 10.627 -9.917 1.00 10.06 218 LEU A C 1
ATOM 1401 O O . LEU A 1 183 ? -7.572 9.514 -10.304 1.00 11.43 218 LEU A O 1
ATOM 1406 N N . HIS A 1 184 ? -8.614 11.471 -10.680 1.00 10.12 219 HIS A N 1
ATOM 1407 C CA . HIS A 1 184 ? -8.992 11.118 -12.051 1.00 11.22 219 HIS A CA 1
ATOM 1408 C C . HIS A 1 184 ? -7.794 10.788 -12.913 1.00 11.36 219 HIS A C 1
ATOM 1409 O O . HIS A 1 184 ? -7.816 9.826 -13.681 1.00 11.83 219 HIS A O 1
ATOM 1416 N N . ARG A 1 185 ? -6.724 11.568 -12.768 1.00 11.69 220 ARG A N 1
ATOM 1417 C CA . ARG A 1 185 ? -5.524 11.363 -13.565 1.00 12.84 220 ARG A CA 1
ATOM 1418 C C . ARG A 1 185 ? -4.729 10.099 -13.206 1.00 12.43 220 ARG A C 1
ATOM 1419 O O . ARG A 1 185 ? -3.791 9.744 -13.917 1.00 14.38 220 ARG A O 1
ATOM 1424 N N . ILE A 1 186 ? -5.090 9.421 -12.118 1.00 11.80 221 ILE A N 1
ATOM 1425 C CA . ILE A 1 186 ? -4.439 8.143 -11.796 1.00 11.72 221 ILE A CA 1
ATOM 1426 C C . ILE A 1 186 ? -5.419 6.969 -11.805 1.00 12.55 221 ILE A C 1
ATOM 1427 O O . ILE A 1 186 ? -5.103 5.859 -11.354 1.00 13.56 221 ILE A O 1
ATOM 1432 N N . SER A 1 187 ? -6.608 7.213 -12.349 1.00 11.43 222 SER A N 1
ATOM 1433 C CA . SER A 1 187 ? -7.643 6.172 -12.387 1.00 12.26 222 SER A CA 1
ATOM 1434 C C . SER A 1 187 ? -8.402 6.121 -13.710 1.00 11.90 222 SER A C 1
ATOM 1435 O O . SER A 1 187 ? -9.457 5.480 -13.803 1.00 12.65 222 SER A O 1
ATOM 1438 N N . SER A 1 188 ? -7.849 6.770 -14.730 1.00 11.55 223 SER A N 1
ATOM 1439 C CA . SER A 1 188 ? -8.466 6.836 -16.047 1.00 13.41 223 SER A CA 1
ATOM 1440 C C . SER A 1 188 ? -7.444 7.205 -17.102 1.00 14.74 223 SER A C 1
ATOM 1441 O O . SER A 1 188 ? -6.357 7.679 -16.786 1.00 14.87 223 SER A O 1
ATOM 1444 N N . VAL A 1 189 ? -7.822 7.014 -18.361 1.00 16.05 224 VAL A N 1
ATOM 1445 C CA . VAL A 1 189 ? -6.979 7.381 -19.488 1.00 17.96 224 VAL A CA 1
ATOM 1446 C C . VAL A 1 189 ? -7.876 7.481 -20.718 1.00 20.88 224 VAL A C 1
ATOM 1447 O O . VAL A 1 189 ? -8.914 6.824 -20.789 1.00 20.66 224 VAL A O 1
ATOM 1451 N N . SER A 1 190 ? -7.506 8.327 -21.669 1.00 22.64 225 SER A N 1
ATOM 1452 C CA . SER A 1 190 ? -8.248 8.373 -22.924 1.00 26.38 225 SER A CA 1
ATOM 1453 C C . SER A 1 190 ? -7.321 8.084 -24.090 1.00 24.65 225 SER A C 1
ATOM 1454 O O . SER A 1 190 ? -7.653 7.306 -24.985 1.00 28.90 225 SER A O 1
ATOM 1457 N N . GLY A 1 191 ? -6.149 8.701 -24.068 1.00 23.46 226 GLY A N 1
ATOM 1458 C CA . GLY A 1 191 ? -5.239 8.584 -25.187 1.00 25.31 226 GLY A CA 1
ATOM 1459 C C . GLY A 1 191 ? -3.954 9.340 -24.993 1.00 24.69 226 GLY A C 1
ATOM 1460 O O . GLY A 1 191 ? -3.763 10.043 -23.994 1.00 26.45 226 GLY A O 1
ATOM 1461 N N . TRP A 1 192 ? -3.065 9.176 -25.959 1.00 20.63 227 TRP A N 1
ATOM 1462 C CA . TRP A 1 192 ? -1.843 9.926 -25.995 1.00 19.77 227 TRP A CA 1
ATOM 1463 C C . TRP A 1 192 ? -1.659 10.411 -27.399 1.00 18.92 227 TRP A C 1
ATOM 1464 O O . TRP A 1 192 ? -1.474 9.615 -28.321 1.00 18.46 227 TRP A O 1
ATOM 1475 N N . ARG A 1 193 ? -1.728 11.729 -27.569 1.00 18.78 228 ARG A N 1
ATOM 1476 C CA . ARG A 1 193 ? -1.763 12.346 -28.898 1.00 18.61 228 ARG A CA 1
ATOM 1477 C C . ARG A 1 193 ? -2.794 11.624 -29.773 1.00 20.29 228 ARG A C 1
ATOM 1478 O O . ARG A 1 193 ? -3.966 11.552 -29.391 1.00 19.16 228 ARG A O 1
ATOM 1486 N N . ASP A 1 194 ? -2.384 11.102 -30.925 1.00 20.77 229 ASP A N 1
ATOM 1487 C CA . ASP A 1 194 ? -3.320 10.393 -31.805 1.00 21.44 229 ASP A CA 1
ATOM 1488 C C . ASP A 1 194 ? -3.517 8.912 -31.487 1.00 20.91 229 ASP A C 1
ATOM 1489 O O . ASP A 1 194 ? -4.226 8.208 -32.214 1.00 22.95 229 ASP A O 1
ATOM 1494 N N . LEU A 1 195 ? -2.896 8.441 -30.408 1.00 19.73 230 LEU A N 1
ATOM 1495 C CA . LEU A 1 195 ? -3.039 7.047 -30.004 1.00 20.41 230 LEU A CA 1
ATOM 1496 C C . LEU A 1 195 ? -4.222 6.886 -29.055 1.00 21.94 230 LEU A C 1
ATOM 1497 O O . LEU A 1 195 ? -4.287 7.531 -28.005 1.00 25.10 230 LEU A O 1
ATOM 1502 N N . ASP A 1 196 ? -5.157 6.029 -29.448 1.00 21.27 231 ASP A N 1
ATOM 1503 C CA . ASP A 1 196 ? -6.370 5.785 -28.681 1.00 21.92 231 ASP A CA 1
ATOM 1504 C C . ASP A 1 196 ? -6.082 4.738 -27.626 1.00 21.75 231 ASP A C 1
ATOM 1505 O O . ASP A 1 196 ? -5.597 3.655 -27.945 1.00 20.87 231 ASP A O 1
ATOM 1510 N N . LEU A 1 197 ? -6.373 5.075 -26.371 1.00 19.27 232 LEU A N 1
ATOM 1511 C CA . LEU A 1 197 ? -6.167 4.164 -25.251 1.00 18.89 232 LEU A CA 1
ATOM 1512 C C . LEU A 1 197 ? -7.461 3.912 -24.482 1.00 18.49 232 LEU A C 1
ATOM 1513 O O . LEU A 1 197 ? -7.432 3.367 -23.375 1.00 18.83 232 LEU A O 1
ATOM 1518 N N . LYS A 1 198 ? -8.592 4.291 -25.078 1.00 18.98 233 LYS A N 1
ATOM 1519 C CA . LYS A 1 198 ? -9.897 4.168 -24.422 1.00 18.81 233 LYS A CA 1
ATOM 1520 C C . LYS A 1 198 ? -10.244 2.738 -24.001 1.00 17.12 233 LYS A C 1
ATOM 1521 O O . LYS A 1 198 ? -11.004 2.534 -23.048 1.00 17.85 233 LYS A O 1
ATOM 1524 N N . HIS A 1 199 ? -9.674 1.745 -24.677 1.00 17.54 234 HIS A N 1
ATOM 1525 C CA . HIS A 1 199 ? -9.931 0.359 -24.283 1.00 18.42 234 HIS A CA 1
ATOM 1526 C C . HIS A 1 199 ? -9.516 0.063 -22.861 1.00 16.56 234 HIS A C 1
ATOM 1527 O O . HIS A 1 199 ? -10.127 -0.772 -22.195 1.00 16.23 234 HIS A O 1
ATOM 1534 N N . MET A 1 200 ? -8.481 0.757 -22.386 1.00 14.62 235 MET A N 1
ATOM 1535 C CA . MET A 1 200 ? -8.024 0.652 -21.003 1.00 15.48 235 MET A CA 1
ATOM 1536 C C . MET A 1 200 ? -9.137 0.950 -19.986 1.00 14.02 235 MET A C 1
ATOM 1537 O O . MET A 1 200 ? -9.110 0.453 -18.854 1.00 14.46 235 MET A O 1
ATOM 1542 N N . MET A 1 201 ? -10.116 1.759 -20.395 1.00 14.05 236 MET A N 1
ATOM 1543 C CA . MET A 1 201 ? -11.211 2.131 -19.512 1.00 13.80 236 MET A CA 1
ATOM 1544 C C . MET A 1 201 ? -12.178 0.981 -19.226 1.00 12.84 236 MET A C 1
ATOM 1545 O O . MET A 1 201 ? -12.880 1.017 -18.222 1.00 13.03 236 MET A O 1
ATOM 1550 N N . THR A 1 202 ? -12.205 -0.041 -20.084 1.00 13.52 237 THR A N 1
ATOM 1551 C CA . THR A 1 202 ? -13.053 -1.212 -19.825 1.00 13.80 237 THR A CA 1
ATOM 1552 C C . THR A 1 202 ? -12.733 -1.831 -18.463 1.00 12.66 237 THR A C 1
ATOM 1553 O O . THR A 1 202 ? -13.590 -2.459 -17.839 1.00 13.55 237 THR A O 1
ATOM 1557 N N . LEU A 1 203 ? -11.497 -1.634 -18.012 1.00 12.18 238 LEU A N 1
ATOM 1558 C CA . LEU A 1 203 ? -10.989 -2.247 -16.789 1.00 12.35 238 LEU A CA 1
ATOM 1559 C C . LEU A 1 203 ? -11.100 -1.372 -15.543 1.00 11.38 238 LEU A C 1
ATOM 1560 O O . LEU A 1 203 ? -10.659 -1.778 -14.464 1.00 12.36 238 LEU A O 1
ATOM 1565 N N . GLN A 1 204 ? -11.682 -0.179 -15.672 1.00 10.69 239 GLN A N 1
ATOM 1566 C CA . GLN A 1 204 ? -11.722 0.741 -14.533 1.00 10.23 239 GLN A CA 1
ATOM 1567 C C . GLN A 1 204 ? -12.521 0.144 -13.380 1.00 11.03 239 GLN A C 1
ATOM 1568 O O . GLN A 1 204 ? -13.682 -0.263 -13.556 1.00 11.09 239 GLN A O 1
ATOM 1574 N N . ASP A 1 205 ? -11.899 0.094 -12.203 1.00 10.85 240 ASP A N 1
ATOM 1575 C CA . ASP A 1 205 ? -12.532 -0.539 -11.049 1.00 11.93 240 ASP A CA 1
ATOM 1576 C C . ASP A 1 205 ? -13.471 0.426 -10.322 1.00 12.12 240 ASP A C 1
ATOM 1577 O O . ASP A 1 205 ? -13.050 1.194 -9.457 1.00 11.30 240 ASP A O 1
ATOM 1582 N N . THR A 1 206 ? -14.748 0.358 -10.686 1.00 11.31 241 THR A N 1
ATOM 1583 C CA . THR A 1 206 ? -15.782 1.207 -10.112 1.00 10.10 241 THR A CA 1
ATOM 1584 C C . THR A 1 206 ? -16.623 0.404 -9.113 1.00 11.99 241 THR A C 1
ATOM 1585 O O . THR A 1 206 ? -17.774 0.763 -8.804 1.00 12.17 241 THR A O 1
ATOM 1589 N N . VAL A 1 207 ? -16.027 -0.676 -8.603 1.00 10.93 242 VAL A N 1
ATOM 1590 C CA . VAL A 1 207 ? -16.680 -1.577 -7.653 1.00 11.71 242 VAL A CA 1
ATOM 1591 C C . VAL A 1 207 ? -16.024 -1.493 -6.278 1.00 11.79 242 VAL A C 1
ATOM 1592 O O . VAL A 1 207 ? -16.709 -1.273 -5.280 1.00 13.03 242 VAL A O 1
ATOM 1596 N N . SER A 1 208 ? -14.699 -1.640 -6.227 1.00 11.75 243 SER A N 1
ATOM 1597 C CA . SER A 1 208 ? -13.989 -1.741 -4.944 1.00 11.63 243 SER A CA 1
ATOM 1598 C C . SER A 1 208 ? -13.993 -0.449 -4.143 1.00 11.95 243 SER A C 1
ATOM 1599 O O . SER A 1 208 ? -13.959 0.657 -4.707 1.00 11.96 243 SER A O 1
ATOM 1602 N N . ILE A 1 209 ? -14.017 -0.599 -2.822 1.00 12.32 244 ILE A N 1
ATOM 1603 C CA . ILE A 1 209 ? -13.671 0.499 -1.937 1.00 12.04 244 ILE A CA 1
ATOM 1604 C C . ILE A 1 209 ? -12.157 0.453 -1.784 1.00 11.68 244 ILE A C 1
ATOM 1605 O O . ILE A 1 209 ? -11.585 -0.598 -1.449 1.00 13.34 244 ILE A O 1
ATOM 1610 N N . VAL A 1 210 ? -11.509 1.583 -2.045 1.00 10.72 245 VAL A N 1
ATOM 1611 C CA . VAL A 1 210 ? -10.044 1.648 -2.047 1.00 11.54 245 VAL A CA 1
ATOM 1612 C C . VAL A 1 210 ? -9.645 2.775 -1.106 1.00 12.68 245 VAL A C 1
ATOM 1613 O O . VAL A 1 210 ? -10.213 3.872 -1.173 1.00 12.89 245 VAL A O 1
ATOM 1617 N N . PHE A 1 211 ? -8.683 2.519 -0.221 1.00 12.24 246 PHE A N 1
ATOM 1618 C CA . PHE A 1 211 ? -8.274 3.550 0.735 1.00 12.59 246 PHE A CA 1
ATOM 1619 C C . PHE A 1 211 ? -7.468 4.623 0.011 1.00 13.29 246 PHE A C 1
ATOM 1620 O O . PHE A 1 211 ? -6.685 4.307 -0.877 1.00 13.86 246 PHE A O 1
ATOM 1628 N N . ALA A 1 212 ? -7.654 5.888 0.385 1.00 13.26 247 ALA A N 1
ATOM 1629 C CA . ALA A 1 212 ? -6.900 6.964 -0.259 1.00 15.90 247 ALA A CA 1
ATOM 1630 C C . ALA A 1 212 ? -5.394 6.673 -0.213 1.00 16.50 247 ALA A C 1
ATOM 1631 O O . ALA A 1 212 ? -4.674 6.866 -1.204 1.00 17.84 247 ALA A O 1
ATOM 1633 N N . LYS A 1 213 ? -4.938 6.167 0.931 1.00 17.22 248 LYS A N 1
ATOM 1634 C CA . LYS A 1 213 ? -3.549 5.734 1.118 1.00 21.06 248 LYS A CA 1
ATOM 1635 C C . LYS A 1 213 ? -3.049 4.768 0.023 1.00 21.58 248 LYS A C 1
ATOM 1636 O O . LYS A 1 213 ? -1.909 4.892 -0.435 1.00 20.98 248 LYS A O 1
ATOM 1641 N N . HIS A 1 214 ? -3.901 3.832 -0.408 1.00 20.14 249 HIS A N 1
ATOM 1642 C CA . HIS A 1 214 ? -3.531 2.847 -1.440 1.00 20.62 249 HIS A CA 1
ATOM 1643 C C . HIS A 1 214 ? -3.196 3.493 -2.758 1.00 20.66 249 HIS A C 1
ATOM 1644 O O . HIS A 1 214 ? -2.290 3.039 -3.463 1.00 22.00 249 HIS A O 1
ATOM 1651 N N . TYR A 1 215 ? -3.923 4.559 -3.099 1.00 17.85 250 TYR A N 1
ATOM 1652 C CA . TYR A 1 215 ? -3.622 5.360 -4.287 1.00 18.87 250 TYR A CA 1
ATOM 1653 C C . TYR A 1 215 ? -2.332 6.160 -4.139 1.00 18.66 250 TYR A C 1
ATOM 1654 O O . TYR A 1 215 ? -1.740 6.567 -5.138 1.00 22.59 250 TYR A O 1
ATOM 1663 N N . GLY A 1 216 ? -1.925 6.405 -2.894 1.00 18.15 251 GLY A N 1
ATOM 1664 C CA . GLY A 1 216 ? -0.768 7.253 -2.598 1.00 18.61 251 GLY A CA 1
ATOM 1665 C C . GLY A 1 216 ? -1.208 8.678 -2.325 1.00 17.00 251 GLY A C 1
ATOM 1666 O O . GLY A 1 216 ? -0.399 9.591 -2.202 1.00 16.08 251 GLY A O 1
ATOM 1667 N N . ILE A 1 217 ? -2.514 8.861 -2.211 1.00 17.46 252 ILE A N 1
ATOM 1668 C CA . ILE A 1 217 ? -3.088 10.189 -2.127 1.00 15.20 252 ILE A CA 1
ATOM 1669 C C . ILE A 1 217 ? -3.482 10.508 -0.672 1.00 14.30 252 ILE A C 1
ATOM 1670 O O . ILE A 1 217 ? -3.922 9.629 0.066 1.00 16.10 252 ILE A O 1
ATOM 1675 N N . ARG A 1 218 ? -3.286 11.759 -0.261 1.00 14.93 253 ARG A N 1
ATOM 1676 C CA . ARG A 1 218 ? -3.882 12.265 0.969 1.00 14.82 253 ARG A CA 1
ATOM 1677 C C . ARG A 1 218 ? -4.904 13.312 0.554 1.00 14.53 253 ARG A C 1
ATOM 1678 O O . ARG A 1 218 ? -4.546 14.288 -0.113 1.00 14.05 253 ARG A O 1
ATOM 1686 N N . MET A 1 219 ? -6.171 13.105 0.922 1.00 14.40 254 MET A N 1
ATOM 1687 C CA . MET A 1 219 ? -7.243 13.987 0.439 1.00 13.65 254 MET A CA 1
ATOM 1688 C C . MET A 1 219 ? -6.986 15.453 0.756 1.00 14.50 254 MET A C 1
ATOM 1689 O O . MET A 1 219 ? -7.247 16.325 -0.080 1.00 14.31 254 MET A O 1
ATOM 1694 N N . ASN A 1 220 ? -6.448 15.710 1.948 1.00 14.78 255 ASN A N 1
ATOM 1695 C CA . ASN A 1 220 ? -6.116 17.067 2.370 1.00 16.27 255 ASN A CA 1
ATOM 1696 C C . ASN A 1 220 ? -4.975 17.732 1.596 1.00 14.78 255 ASN A C 1
ATOM 1697 O O . ASN A 1 220 ? -4.741 18.935 1.745 1.00 16.94 255 ASN A O 1
ATOM 1702 N N . SER A 1 221 ? -4.303 16.960 0.743 1.00 15.24 256 SER A N 1
ATOM 1703 C CA . SER A 1 221 ? -3.184 17.472 -0.051 1.00 14.98 256 SER A CA 1
ATOM 1704 C C . SER A 1 221 ? -3.467 17.546 -1.546 1.00 16.53 256 SER A C 1
ATOM 1705 O O . SER A 1 221 ? -2.561 17.824 -2.326 1.00 17.74 256 SER A O 1
ATOM 1708 N N . VAL A 1 222 ? -4.704 17.264 -1.954 1.00 15.62 257 VAL A N 1
ATOM 1709 C CA . VAL A 1 222 ? -5.105 17.462 -3.353 1.00 15.34 257 VAL A CA 1
ATOM 1710 C C . VAL A 1 222 ? -6.370 18.313 -3.409 1.00 15.09 257 VAL A C 1
ATOM 1711 O O . VAL A 1 222 ? -7.126 18.364 -2.437 1.00 15.97 257 VAL A O 1
ATOM 1715 N N . ASN A 1 223 ? -6.586 18.985 -4.539 1.00 14.41 258 ASN A N 1
ATOM 1716 C CA . ASN A 1 223 ? -7.819 19.735 -4.772 1.00 15.25 258 ASN A CA 1
ATOM 1717 C C . ASN A 1 223 ? -8.972 18.773 -5.011 1.00 13.11 258 ASN A C 1
ATOM 1718 O O . ASN A 1 223 ? -8.921 17.961 -5.934 1.00 16.00 258 ASN A O 1
ATOM 1723 N N . PHE A 1 224 ? -9.998 18.841 -4.170 1.00 13.23 259 PHE A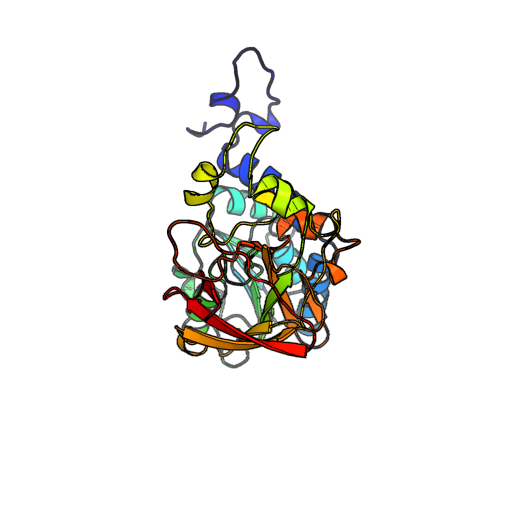 N 1
ATOM 1724 C CA . PHE A 1 224 ? -11.237 18.113 -4.442 1.00 12.02 259 PHE A CA 1
ATOM 1725 C C . PHE A 1 224 ? -12.446 18.955 -4.053 1.00 13.19 259 PHE A C 1
ATOM 1726 O O . PHE A 1 224 ? -12.335 19.868 -3.215 1.00 14.59 259 PHE A O 1
ATOM 1734 N N . ARG A 1 225 ? -13.588 18.654 -4.671 1.00 11.98 260 ARG A N 1
ATOM 1735 C CA . ARG A 1 225 ? -14.817 19.403 -4.441 1.00 10.63 260 ARG A CA 1
ATOM 1736 C C . ARG A 1 225 ? -15.924 18.451 -4.049 1.00 11.21 260 ARG A C 1
ATOM 1737 O O . ARG A 1 225 ? -16.214 17.494 -4.775 1.00 13.27 260 ARG A O 1
ATOM 1745 N N . ARG A 1 226 ? -16.559 18.727 -2.921 1.00 12.05 261 ARG A N 1
ATOM 1746 C CA . ARG A 1 226 ? -17.746 17.972 -2.500 1.00 11.40 261 ARG A CA 1
ATOM 1747 C C . ARG A 1 226 ? -18.943 18.510 -3.273 1.00 12.77 261 ARG A C 1
ATOM 1748 O O . ARG A 1 226 ? -19.206 19.714 -3.247 1.00 15.01 261 ARG A O 1
ATOM 1756 N N . LEU A 1 227 ? -19.657 17.626 -3.964 1.00 11.43 262 LEU A N 1
ATOM 1757 C CA . LEU A 1 227 ? -20.714 18.048 -4.891 1.00 11.74 262 LEU A CA 1
ATOM 1758 C C . LEU A 1 227 ? -22.125 18.045 -4.295 1.00 12.60 262 LEU A C 1
ATOM 1759 O O . LEU A 1 227 ? -23.084 18.425 -4.963 1.00 14.54 262 LEU A O 1
ATOM 1764 N N . SER A 1 228 ? -22.236 17.609 -3.047 1.00 12.79 263 SER A N 1
ATOM 1765 C CA . SER A 1 228 ? -23.498 17.590 -2.316 1.00 13.81 263 SER A CA 1
ATOM 1766 C C . SER A 1 228 ? -23.200 17.656 -0.827 1.00 14.14 263 SER A C 1
ATOM 1767 O O . SER A 1 228 ? -22.037 17.544 -0.422 1.00 13.71 263 SER A O 1
ATOM 1770 N N . ASP A 1 229 ? -24.246 17.822 -0.017 1.00 13.51 264 ASP A N 1
ATOM 1771 C CA . ASP A 1 229 ? -24.154 17.621 1.422 1.00 13.55 264 ASP A CA 1
ATOM 1772 C C . ASP A 1 229 ? -23.801 16.155 1.699 1.00 13.41 264 ASP A C 1
ATOM 1773 O O . ASP A 1 229 ? -24.054 15.282 0.853 1.00 12.63 264 ASP A O 1
ATOM 1778 N N . PRO A 1 230 ? -23.229 15.878 2.886 1.00 13.34 265 PRO A N 1
ATOM 1779 C CA . PRO A 1 230 ? -22.843 14.507 3.231 1.00 14.06 265 PRO A CA 1
ATOM 1780 C C . PRO A 1 230 ? -24.044 13.574 3.230 1.00 13.59 265 PRO A C 1
ATOM 1781 O O . PRO A 1 230 ? -25.146 13.979 3.612 1.00 15.49 265 PRO A O 1
ATOM 1785 N N . ILE A 1 231 ? -23.822 12.338 2.794 1.00 12.68 266 ILE A N 1
ATOM 1786 C CA . ILE A 1 231 ? -24.834 11.294 2.882 1.00 12.49 266 ILE A CA 1
ATOM 1787 C C . ILE A 1 231 ? -24.565 10.447 4.118 1.00 13.22 266 ILE A C 1
ATOM 1788 O O . ILE A 1 231 ? -23.503 9.825 4.222 1.00 14.08 266 ILE A O 1
ATOM 1793 N N . GLU A 1 232 ? -25.511 10.418 5.058 1.00 13.18 267 GLU A N 1
ATOM 1794 C CA . GLU A 1 232 ? -25.406 9.486 6.179 1.00 13.57 267 GLU A CA 1
ATOM 1795 C C . GLU A 1 232 ? -25.808 8.082 5.714 1.00 13.32 267 GLU A C 1
ATOM 1796 O O . GLU A 1 232 ? -26.992 7.800 5.483 1.00 16.21 267 GLU A O 1
ATOM 1802 N N . LEU A 1 233 ? -24.826 7.201 5.566 1.00 12.38 268 LEU A N 1
ATOM 1803 C CA . LEU A 1 233 ? -25.110 5.840 5.109 1.00 12.37 268 LEU A CA 1
ATOM 1804 C C . LEU A 1 233 ? -25.799 5.019 6.194 1.00 13.82 268 LEU A C 1
ATOM 1805 O O . LEU A 1 233 ? -26.737 4.279 5.908 1.00 15.60 268 LEU A O 1
ATOM 1810 N N . PHE A 1 234 ? -25.321 5.153 7.429 1.00 12.63 269 PHE A N 1
ATOM 1811 C CA . PHE A 1 234 ? -25.926 4.491 8.591 1.00 13.48 269 PHE A CA 1
ATOM 1812 C C . PHE A 1 234 ? -25.315 5.034 9.869 1.00 13.94 269 PHE A C 1
ATOM 1813 O O . PHE A 1 234 ? -24.214 5.605 9.849 1.00 13.82 269 PHE A O 1
ATOM 1821 N N . ARG A 1 235 ? -26.037 4.862 10.971 1.00 14.09 270 ARG A N 1
ATOM 1822 C CA . ARG A 1 235 ? -25.520 5.192 12.294 1.00 15.01 270 ARG A CA 1
ATOM 1823 C C . ARG A 1 235 ? -25.724 3.998 13.204 1.00 16.78 270 ARG A C 1
ATOM 1824 O O . ARG A 1 235 ? -26.709 3.264 13.074 1.00 18.70 270 ARG A O 1
ATOM 1832 N N . VAL A 1 236 ? -24.779 3.793 14.111 1.00 16.19 271 VAL A N 1
ATOM 1833 C CA . VAL A 1 236 ? -24.909 2.744 15.111 1.00 16.35 271 VAL A CA 1
ATOM 1834 C C . VAL A 1 236 ? -24.703 3.264 16.530 1.00 16.55 271 VAL A C 1
ATOM 1835 O O . VAL A 1 236 ? -23.967 4.225 16.765 1.00 16.44 271 VAL A O 1
ATOM 1839 N N . ASP A 1 237 ? -25.400 2.624 17.459 1.00 16.20 272 ASP A N 1
ATOM 1840 C CA . ASP A 1 237 ? -25.218 2.832 18.877 1.00 16.01 272 ASP A CA 1
ATOM 1841 C C . ASP A 1 237 ? -24.639 1.508 19.326 1.00 16.85 272 ASP A C 1
ATOM 1842 O O . ASP A 1 237 ? -25.325 0.484 19.289 1.00 16.73 272 ASP A O 1
ATOM 1847 N N . PHE A 1 238 ? -23.377 1.521 19.739 1.00 15.19 273 PHE A N 1
ATOM 1848 C CA . PHE A 1 238 ? -22.698 0.274 20.072 1.00 15.14 273 PHE A CA 1
ATOM 1849 C C . PHE A 1 238 ? -23.283 -0.435 21.280 1.00 17.16 273 PHE A C 1
ATOM 1850 O O . PHE A 1 238 ? -23.053 -1.630 21.469 1.00 18.26 273 PHE A O 1
ATOM 1858 N N . SER A 1 239 ? -24.063 0.295 22.075 1.00 18.59 274 SER A N 1
ATOM 1859 C CA . SER A 1 239 ? -24.740 -0.300 23.225 1.00 18.29 274 SER A CA 1
ATOM 1860 C C . SER A 1 239 ? -26.055 -1.002 22.863 1.00 18.75 274 SER A C 1
ATOM 1861 O O . SER A 1 239 ? -26.599 -1.741 23.685 1.00 20.20 274 SER A O 1
ATOM 1864 N N . SER A 1 240 ? -26.554 -0.806 21.639 1.00 17.73 275 SER A N 1
ATOM 1865 C CA . SER A 1 240 ? -27.869 -1.373 21.278 1.00 19.34 275 SER A CA 1
ATOM 1866 C C . SER A 1 240 ? -28.036 -1.923 19.853 1.00 18.94 275 SER A C 1
ATOM 1867 O O . SER A 1 240 ? -28.858 -2.816 19.626 1.00 19.61 275 SER A O 1
ATOM 1870 N N . SER A 1 241 ? -27.276 -1.392 18.899 1.00 17.07 276 SER A N 1
ATOM 1871 C CA . SER A 1 241 ? -27.434 -1.781 17.499 1.00 16.46 276 SER A CA 1
ATOM 1872 C C . SER A 1 241 ? -27.005 -3.220 17.227 1.00 15.74 276 SER A C 1
ATOM 1873 O O . SER A 1 241 ? -26.184 -3.792 17.949 1.00 16.37 276 SER A O 1
ATOM 1876 N N . ASN A 1 242 ? -27.595 -3.785 16.176 1.00 16.20 277 ASN A N 1
ATOM 1877 C CA . ASN A 1 242 ? -27.209 -5.066 15.609 1.00 16.30 277 ASN A CA 1
ATOM 1878 C C . ASN A 1 242 ? -27.100 -4.921 14.097 1.00 14.20 277 ASN A C 1
ATOM 1879 O O . ASN A 1 242 ? -27.467 -3.885 13.541 1.00 15.54 277 ASN A O 1
ATOM 1884 N N . ARG A 1 243 ? -26.614 -5.962 13.430 1.00 14.18 278 ARG A N 1
ATOM 1885 C CA . ARG A 1 243 ? -26.516 -5.961 11.972 1.00 13.50 278 ARG A CA 1
ATOM 1886 C C . ARG A 1 243 ? -27.805 -5.529 11.278 1.00 13.89 278 ARG A C 1
ATOM 1887 O O . ARG A 1 243 ? -27.764 -4.783 10.302 1.00 14.67 278 ARG A O 1
ATOM 1895 N N . ASN A 1 244 ? -28.947 -6.010 11.762 1.00 15.05 279 ASN A N 1
ATOM 1896 C CA . ASN A 1 244 ? -30.196 -5.758 11.045 1.00 15.83 279 ASN A CA 1
ATOM 1897 C C . ASN A 1 244 ? -30.749 -4.342 11.250 1.00 14.92 279 ASN A C 1
ATOM 1898 O O . ASN A 1 244 ? -31.791 -3.991 10.696 1.00 16.77 279 ASN A O 1
ATOM 1903 N N . ASP A 1 245 ? -30.024 -3.520 12.009 1.00 13.46 280 ASP A N 1
ATOM 1904 C CA . ASP A 1 245 ? -30.318 -2.088 12.067 1.00 14.87 280 ASP A CA 1
ATOM 1905 C C . ASP A 1 245 ? -29.780 -1.359 10.841 1.00 15.48 280 ASP A C 1
ATOM 1906 O O . ASP A 1 245 ? -30.103 -0.194 10.604 1.00 18.28 280 ASP A O 1
ATOM 1911 N N . ILE A 1 246 ? -28.954 -2.058 10.068 1.00 13.92 281 ILE A N 1
ATOM 1912 C CA . ILE A 1 246 ? -28.458 -1.552 8.796 1.00 15.34 281 ILE A CA 1
ATOM 1913 C C . ILE A 1 246 ? -29.076 -2.390 7.672 1.00 15.72 281 ILE A C 1
ATOM 1914 O O . ILE A 1 246 ? -28.825 -3.590 7.589 1.00 18.01 281 ILE A O 1
ATOM 1919 N N . PRO A 1 247 ? -29.896 -1.763 6.803 1.00 16.38 282 PRO A N 1
ATOM 1920 C CA . PRO A 1 247 ? -30.485 -2.509 5.679 1.00 17.39 282 PRO A CA 1
ATOM 1921 C C . PRO A 1 247 ? -29.430 -3.124 4.759 1.00 16.91 282 PRO A C 1
ATOM 1922 O O . PRO A 1 247 ? -28.325 -2.601 4.664 1.00 17.08 282 PRO A O 1
ATOM 1926 N N . ARG A 1 248 ? -29.761 -4.230 4.089 1.00 15.78 283 ARG A N 1
ATOM 1927 C CA . ARG A 1 248 ? -28.836 -4.804 3.105 1.00 16.83 283 ARG A CA 1
ATOM 1928 C C . ARG A 1 248 ? -28.792 -3.957 1.839 1.00 14.13 283 ARG A C 1
ATOM 1929 O O . ARG A 1 248 ? -27.830 -4.026 1.085 1.00 14.30 283 ARG A O 1
ATOM 1937 N N . ARG A 1 249 ? -29.845 -3.163 1.625 1.00 14.13 284 ARG A N 1
ATOM 1938 C CA . ARG A 1 249 ? -29.932 -2.231 0.501 1.00 15.30 284 ARG A CA 1
ATOM 1939 C C . ARG A 1 249 ? -30.688 -0.973 0.922 1.00 16.11 284 ARG A C 1
ATOM 1940 O O . ARG A 1 249 ? -31.760 -1.057 1.526 1.00 16.69 284 ARG A O 1
ATOM 1948 N N . LYS A 1 250 ? -30.112 0.185 0.603 1.00 15.85 285 LYS A N 1
ATOM 1949 C CA . LYS A 1 250 ? -30.691 1.485 0.936 1.00 16.77 285 LYS A CA 1
ATOM 1950 C C . LYS A 1 250 ? -30.641 2.350 -0.314 1.00 16.24 285 LYS A C 1
ATOM 1951 O O . LYS A 1 250 ? -29.736 2.195 -1.144 1.00 17.31 285 LYS A O 1
ATOM 1957 N N . HIS A 1 251 ? -31.606 3.258 -0.451 1.00 15.03 286 HIS A N 1
ATOM 1958 C CA . HIS A 1 251 ? -31.558 4.267 -1.506 1.00 14.95 286 HIS A CA 1
ATOM 1959 C C . HIS A 1 251 ? -31.436 5.642 -0.929 1.00 14.53 286 HIS A C 1
ATOM 1960 O O . HIS A 1 251 ? -31.987 5.940 0.142 1.00 15.27 286 HIS A O 1
ATOM 1967 N N . PHE A 1 252 ? -30.702 6.493 -1.640 1.00 12.94 287 PHE A N 1
ATOM 1968 C CA . PHE A 1 252 ? -30.440 7.862 -1.208 1.00 13.53 287 PHE A CA 1
ATOM 1969 C C . PHE A 1 252 ? -30.716 8.838 -2.331 1.00 13.48 287 PHE A C 1
ATOM 1970 O O . PHE A 1 252 ? -30.290 8.616 -3.462 1.00 15.36 287 PHE A O 1
ATOM 1978 N N . ASP A 1 253 ? -31.426 9.916 -2.011 1.00 14.20 288 ASP A N 1
ATOM 1979 C CA . ASP A 1 253 ? -31.604 11.027 -2.933 1.00 12.38 288 ASP A CA 1
ATOM 1980 C C . ASP A 1 253 ? -30.595 12.098 -2.593 1.00 13.45 288 ASP A C 1
ATOM 1981 O O . ASP A 1 253 ? -30.588 12.650 -1.484 1.00 15.31 288 ASP A O 1
ATOM 1986 N N . VAL A 1 254 ? -29.715 12.339 -3.551 1.00 14.04 289 VAL A N 1
ATOM 1987 C CA . VAL A 1 254 ? -28.588 13.221 -3.382 1.00 14.76 289 VAL A CA 1
ATOM 1988 C C . VAL A 1 254 ? -28.832 14.436 -4.258 1.00 15.27 289 VAL A C 1
ATOM 1989 O O . VAL A 1 254 ? -28.976 14.314 -5.476 1.00 16.17 289 VAL A O 1
ATOM 1993 N N . VAL A 1 255 ? -28.906 15.604 -3.634 1.00 14.54 290 VAL A N 1
ATOM 1994 C CA . VAL A 1 255 ? -29.134 16.842 -4.375 1.00 14.42 290 VAL A CA 1
ATOM 1995 C C . VAL A 1 255 ? -27.798 17.498 -4.682 1.00 14.57 290 VAL A C 1
ATOM 1996 O O . VAL A 1 255 ? -26.998 17.747 -3.775 1.00 15.52 290 VAL A O 1
ATOM 2000 N N . ALA A 1 256 ? -27.540 17.776 -5.954 1.00 13.23 291 ALA A N 1
ATOM 2001 C CA . ALA A 1 256 ? -26.270 18.414 -6.311 1.00 13.46 291 ALA A CA 1
ATOM 2002 C C . ALA A 1 256 ? -26.251 19.862 -5.828 1.00 14.60 291 ALA A C 1
ATOM 2003 O O . ALA A 1 256 ? -27.154 20.633 -6.155 1.00 15.80 291 ALA A O 1
ATOM 2005 N N . LYS A 1 257 ? -25.239 20.213 -5.031 1.00 13.70 292 LYS A N 1
ATOM 2006 C CA . LYS A 1 257 ? -25.032 21.600 -4.604 1.00 15.06 292 LYS A CA 1
ATOM 2007 C C . LYS A 1 257 ? -24.062 22.331 -5.531 1.00 15.78 292 LYS A C 1
ATOM 2008 O O . LYS A 1 257 ? -23.937 23.561 -5.476 1.00 18.56 292 LYS A O 1
ATOM 2014 N N . GLU A 1 258 ? -23.376 21.558 -6.368 1.00 13.99 293 GLU A N 1
ATOM 2015 C CA . GLU A 1 258 ? -22.350 22.051 -7.278 1.00 16.14 293 GLU A CA 1
ATOM 2016 C C . GLU A 1 258 ? -22.496 21.287 -8.589 1.00 16.05 293 GLU A C 1
ATOM 2017 O O . GLU A 1 258 ? -22.955 20.135 -8.592 1.00 17.72 293 GLU A O 1
ATOM 2023 N N . SER A 1 259 ? -22.095 21.914 -9.694 1.00 14.84 294 SER A N 1
ATOM 2024 C CA . SER A 1 259 ? -21.947 21.201 -10.961 1.00 14.85 294 SER A CA 1
ATOM 2025 C C . SER A 1 259 ? -20.519 20.694 -11.070 1.00 15.59 294 SER A C 1
ATOM 2026 O O . SER A 1 259 ? -19.571 21.392 -10.704 1.00 17.02 294 SER A O 1
ATOM 2029 N N . GLY A 1 260 ? -20.369 19.480 -11.579 1.00 13.48 295 GLY A N 1
ATOM 2030 C CA . GLY A 1 260 ? -19.050 18.904 -11.768 1.00 13.87 295 GLY A CA 1
ATOM 2031 C C . GLY A 1 260 ? -19.171 17.419 -12.003 1.00 14.21 295 GLY A C 1
ATOM 2032 O O . GLY A 1 260 ? -20.280 16.881 -12.054 1.00 15.78 295 GLY A O 1
ATOM 2033 N N . THR A 1 261 ? -18.031 16.754 -12.140 1.00 13.44 296 THR A N 1
ATOM 2034 C CA . THR A 1 261 ? -18.016 15.320 -12.379 1.00 12.86 296 THR A CA 1
ATOM 2035 C C . THR A 1 261 ? -17.769 14.627 -11.054 1.00 11.56 296 THR A C 1
ATOM 2036 O O . THR A 1 261 ? -16.770 14.900 -10.381 1.00 12.02 296 THR A O 1
ATOM 2040 N N . ALA A 1 262 ? -18.681 13.739 -10.676 1.00 11.22 297 ALA A N 1
ATOM 2041 C CA . ALA A 1 262 ? -18.490 12.942 -9.473 1.00 10.80 297 ALA A CA 1
ATOM 2042 C C . ALA A 1 262 ? -17.596 11.754 -9.831 1.00 10.94 297 ALA A C 1
ATOM 2043 O O . ALA A 1 262 ? -18.090 10.679 -10.187 1.00 10.83 297 ALA A O 1
ATOM 2045 N N . HIS A 1 263 ? -16.277 11.959 -9.771 1.00 10.88 298 HIS A N 1
ATOM 2046 C CA . HIS A 1 263 ? -15.326 10.882 -10.068 1.00 10.45 298 HIS A CA 1
ATOM 2047 C C . HIS A 1 263 ? -15.468 9.739 -9.104 1.00 10.66 298 HIS A C 1
ATOM 2048 O O . HIS A 1 263 ? -15.299 8.574 -9.479 1.00 10.54 298 HIS A O 1
ATOM 2055 N N . ALA A 1 264 ? -15.747 10.067 -7.843 1.00 9.61 299 ALA A N 1
ATOM 2056 C CA . ALA A 1 264 ? -15.747 9.072 -6.783 1.00 9.68 299 ALA A CA 1
ATOM 2057 C C . ALA A 1 264 ? -16.694 9.436 -5.659 1.00 10.74 299 ALA A C 1
ATOM 2058 O O . ALA A 1 264 ? -17.076 10.599 -5.490 1.00 11.46 299 ALA A O 1
ATOM 2060 N N . MET A 1 265 ? -17.074 8.422 -4.891 1.00 11.21 300 MET A N 1
ATOM 2061 C CA . MET A 1 265 ? -17.681 8.634 -3.593 1.00 10.57 300 MET A CA 1
ATOM 2062 C C . MET A 1 265 ? -16.539 8.617 -2.571 1.00 10.17 300 MET A C 1
ATOM 2063 O O . MET A 1 265 ? -15.714 7.704 -2.580 1.00 10.59 300 MET A O 1
ATOM 2068 N N . LEU A 1 266 ? -16.472 9.648 -1.733 1.00 9.58 301 LEU A N 1
ATOM 2069 C CA . LEU A 1 266 ? -15.513 9.715 -0.618 1.00 10.39 301 LEU A CA 1
ATOM 2070 C C . LEU A 1 266 ? -16.217 9.264 0.646 1.00 11.16 301 LEU A C 1
ATOM 2071 O O . LEU A 1 266 ? -17.310 9.747 0.944 1.00 12.57 301 LEU A O 1
ATOM 2076 N N . PHE A 1 267 ? -15.588 8.359 1.397 1.00 10.76 302 PHE A N 1
ATOM 2077 C CA . PHE A 1 267 ? -16.170 7.845 2.637 1.00 10.19 302 PHE A CA 1
ATOM 2078 C C . PHE A 1 267 ? -15.334 8.260 3.839 1.00 11.14 302 PHE A C 1
ATOM 2079 O O . PHE A 1 267 ? -14.101 8.132 3.825 1.00 11.80 302 PHE A O 1
ATOM 2087 N N . TYR A 1 268 ? -16.013 8.739 4.879 1.00 11.53 303 TYR A N 1
ATOM 2088 C CA . TYR A 1 268 ? -15.375 9.105 6.144 1.00 10.80 303 TYR A CA 1
ATOM 2089 C C . TYR A 1 268 ? -16.399 8.866 7.241 1.00 11.66 303 TYR A C 1
ATOM 2090 O O . TYR A 1 268 ? -17.575 8.611 6.952 1.00 12.18 303 TYR A O 1
ATOM 2099 N N . TRP A 1 269 ? -15.976 8.931 8.497 1.00 11.38 304 TRP A N 1
ATOM 2100 C CA . TRP A 1 269 ? -16.899 8.623 9.573 1.00 11.00 304 TRP A CA 1
ATOM 2101 C C . TRP A 1 269 ? -16.704 9.495 10.772 1.00 12.61 304 TRP A C 1
ATOM 2102 O O . TRP A 1 269 ? -15.727 10.254 10.854 1.00 12.32 304 TRP A O 1
ATOM 2113 N N . LYS A 1 270 ? -17.666 9.440 11.689 1.00 12.10 305 LYS A N 1
ATOM 2114 C CA . LYS A 1 270 ? -17.576 10.194 12.937 1.00 11.81 305 LYS A CA 1
ATOM 2115 C C . LYS A 1 270 ? -18.059 9.326 14.070 1.00 12.76 305 LYS A C 1
ATOM 2116 O O . LYS A 1 270 ? -19.181 8.796 14.028 1.00 14.15 305 LYS A O 1
ATOM 2122 N N . VAL A 1 271 ? -17.215 9.212 15.090 1.00 12.92 306 VAL A N 1
ATOM 2123 C CA . VAL A 1 271 ? -17.520 8.461 16.290 1.00 14.05 306 VAL A CA 1
ATOM 2124 C C . VAL A 1 271 ? -17.667 9.461 17.433 1.00 14.69 306 VAL A C 1
ATOM 2125 O O . VAL A 1 271 ? -16.869 10.394 17.559 1.00 15.31 306 VAL A O 1
ATOM 2129 N N . THR A 1 272 ? -18.717 9.297 18.233 1.00 14.12 307 THR A N 1
ATOM 2130 C CA . THR A 1 272 ? -18.954 10.221 19.335 1.00 15.69 307 THR A CA 1
ATOM 2131 C C . THR A 1 272 ? -19.288 9.516 20.642 1.00 15.27 307 THR A C 1
ATOM 2132 O O . THR A 1 272 ? -19.718 8.360 20.658 1.00 14.86 307 THR A O 1
ATOM 2136 N N . ASP A 1 273 ? -19.070 10.228 21.738 1.00 16.28 308 ASP A N 1
ATOM 2137 C CA . ASP A 1 273 ? -19.512 9.788 23.048 1.00 17.67 308 ASP A CA 1
ATOM 2138 C C . ASP A 1 273 ? -19.688 11.060 23.860 1.00 19.42 308 ASP A C 1
ATOM 2139 O O . ASP A 1 273 ? -18.724 11.801 24.086 1.00 19.06 308 ASP A O 1
ATOM 2144 N N . ASP A 1 274 ? -20.935 11.327 24.252 1.00 19.99 309 ASP A N 1
ATOM 2145 C CA . ASP A 1 274 ? -21.315 12.618 24.826 1.00 22.83 309 ASP A CA 1
ATOM 2146 C C . ASP A 1 274 ? -20.794 13.761 23.936 1.00 20.64 309 ASP A C 1
ATOM 2147 O O . ASP A 1 274 ? -21.032 13.739 22.731 1.00 22.36 309 ASP A O 1
ATOM 2152 N N . GLU A 1 275 ? -20.072 14.730 24.498 1.00 22.99 310 GLU A N 1
ATOM 2153 C CA . GLU A 1 275 ? -19.616 15.890 23.720 1.00 25.43 310 GLU A CA 1
ATOM 2154 C C . GLU A 1 275 ? -18.341 15.653 22.888 1.00 23.81 310 GLU A C 1
ATOM 2155 O O . GLU A 1 275 ? -17.910 16.537 22.140 1.00 24.81 310 GLU A O 1
ATOM 2161 N N . PHE A 1 276 ? -17.751 14.467 23.005 1.00 17.95 311 PHE A N 1
ATOM 2162 C CA . PHE A 1 276 ? -16.459 14.192 22.378 1.00 17.41 311 PHE A CA 1
ATOM 2163 C C . PHE A 1 276 ? -16.631 13.530 21.024 1.00 17.13 311 PHE A C 1
ATOM 2164 O O . PHE A 1 276 ? -17.552 12.741 20.839 1.00 16.87 311 PHE A O 1
ATOM 2172 N N . VAL A 1 277 ? -15.758 13.882 20.083 1.00 16.88 312 VAL A N 1
ATOM 2173 C CA . VAL A 1 277 ? -15.906 13.481 18.685 1.00 17.43 312 VAL A CA 1
ATOM 2174 C C . VAL A 1 277 ? -14.567 13.018 18.118 1.00 17.48 312 VAL A C 1
ATOM 2175 O O . VAL A 1 277 ? -13.526 13.640 18.349 1.00 18.66 312 VAL A O 1
ATOM 2179 N N . MET A 1 278 ? -14.606 11.920 17.375 1.00 15.37 313 MET A N 1
ATOM 2180 C CA . MET A 1 278 ? -13.454 11.433 16.648 1.00 14.28 313 MET A CA 1
ATOM 2181 C C . MET A 1 278 ? -13.895 11.294 15.188 1.00 15.21 313 MET A C 1
ATOM 2182 O O . MET A 1 278 ? -14.661 10.394 14.851 1.00 14.42 313 MET A O 1
ATOM 2187 N N . SER A 1 279 ? -13.421 12.207 14.336 1.00 13.31 314 SER A N 1
ATOM 2188 C CA . SER A 1 279 ? -13.873 12.302 12.937 1.00 13.81 314 SER A CA 1
ATOM 2189 C C . SER A 1 279 ? -12.747 12.042 11.939 1.00 13.92 314 SER A C 1
ATOM 2190 O O . SER A 1 279 ? -11.618 12.473 12.158 1.00 15.08 314 SER A O 1
ATOM 2193 N N . THR A 1 280 ? -13.061 11.363 10.833 1.00 13.15 315 THR A N 1
ATOM 2194 C CA . THR A 1 280 ? -12.090 11.197 9.741 1.00 12.28 315 THR A CA 1
ATOM 2195 C C . THR A 1 280 ? -12.450 12.051 8.512 1.00 12.81 315 THR A C 1
ATOM 2196 O O . THR A 1 280 ? -11.852 11.900 7.448 1.00 13.13 315 THR A O 1
ATOM 2200 N N . ASP A 1 281 ? -13.429 12.940 8.656 1.00 13.31 316 ASP A N 1
ATOM 2201 C CA . ASP A 1 281 ? -13.699 13.948 7.628 1.00 14.64 316 ASP A CA 1
ATOM 2202 C C . ASP A 1 281 ? -12.398 14.728 7.369 1.00 15.21 316 ASP A C 1
ATOM 2203 O O . ASP A 1 281 ? -11.781 15.213 8.328 1.00 15.78 316 ASP A O 1
ATOM 2208 N N . PRO A 1 282 ? -11.955 14.822 6.093 1.00 14.79 317 PRO A N 1
ATOM 2209 C CA . PRO A 1 282 ? -10.744 15.608 5.819 1.00 15.02 317 PRO A CA 1
ATOM 2210 C C . PRO A 1 282 ? -10.775 17.016 6.416 1.00 16.07 317 PRO A C 1
ATOM 2211 O O . PRO A 1 282 ? -9.725 17.530 6.811 1.00 19.28 317 PRO A O 1
ATOM 2215 N N . GLU A 1 283 ? -11.964 17.617 6.497 1.00 17.82 318 GLU A N 1
ATOM 2216 C CA . GLU A 1 283 ? -12.142 18.948 7.088 1.00 20.96 318 GLU A CA 1
ATOM 2217 C C . GLU A 1 283 ? -11.632 18.963 8.527 1.00 19.93 318 GLU A C 1
ATOM 2218 O O . GLU A 1 283 ? -11.157 19.993 9.022 1.00 22.87 318 GLU A O 1
ATOM 2224 N N . ASP A 1 284 ? -11.725 17.810 9.186 1.00 18.47 319 ASP A N 1
ATOM 2225 C CA . ASP A 1 284 ? -11.370 17.684 10.598 1.00 18.65 319 ASP A CA 1
ATOM 2226 C 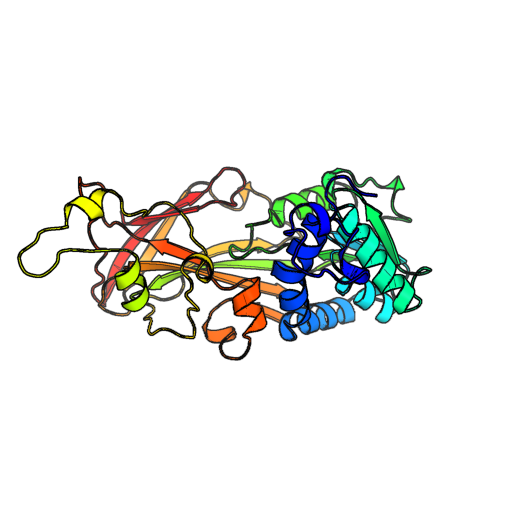C . ASP A 1 284 ? -9.953 17.162 10.818 1.00 18.07 319 ASP A C 1
ATOM 2227 O O . ASP A 1 284 ? -9.527 16.999 11.956 1.00 20.72 319 ASP A O 1
ATOM 2232 N N . THR A 1 285 ? -9.220 16.898 9.739 1.00 17.27 320 THR A N 1
ATOM 2233 C CA . THR A 1 285 ? -7.907 16.263 9.875 1.00 16.44 320 THR A CA 1
ATOM 2234 C C . THR A 1 285 ? -6.795 17.039 9.174 1.00 17.17 320 THR A C 1
ATOM 2235 O O . THR A 1 285 ? -5.677 16.528 9.016 1.00 16.72 320 THR A O 1
ATOM 2239 N N . VAL A 1 286 ? -7.102 18.265 8.751 1.00 18.97 321 VAL A N 1
ATOM 2240 C CA . VAL A 1 286 ? -6.125 19.115 8.056 1.00 19.86 321 VAL A CA 1
ATOM 2241 C C . VAL A 1 286 ? -4.819 19.212 8.848 1.00 20.71 321 VAL A C 1
ATOM 2242 O O . VAL A 1 286 ? -3.725 19.151 8.270 1.00 23.35 321 VAL A O 1
ATOM 2246 N N . ASN A 1 287 ? -4.951 19.360 10.167 1.00 18.80 322 ASN A N 1
ATOM 2247 C CA . ASN A 1 287 ? -3.813 19.421 11.080 1.00 21.01 322 ASN A CA 1
ATOM 2248 C C . ASN A 1 287 ? -3.599 18.134 11.882 1.00 20.57 322 ASN A C 1
ATOM 2249 O O . ASN A 1 287 ? -3.037 18.160 12.980 1.00 21.08 322 ASN A O 1
ATOM 2254 N N . ASN A 1 288 ? -4.048 17.009 11.331 1.00 16.86 323 ASN A N 1
ATOM 2255 C CA . ASN A 1 288 ? -3.814 15.706 11.955 1.00 15.74 323 ASN A CA 1
ATOM 2256 C C . ASN A 1 288 ? -3.287 14.708 10.933 1.00 16.37 323 ASN A C 1
ATOM 2257 O O . ASN A 1 288 ? -3.992 13.784 10.516 1.00 16.22 323 ASN A O 1
ATOM 2262 N N . PHE A 1 289 ? -2.035 14.911 10.538 1.00 16.44 324 PHE A N 1
ATOM 2263 C CA . PHE A 1 289 ? -1.354 14.027 9.601 1.00 16.40 324 PHE A CA 1
ATOM 2264 C C . PHE A 1 289 ? -1.345 12.557 10.067 1.00 15.03 324 PHE A C 1
ATOM 2265 O O . PHE A 1 289 ? -1.653 11.673 9.264 1.00 14.62 324 PHE A O 1
ATOM 2273 N N . PRO A 1 290 ? -1.017 12.284 11.357 1.00 15.05 325 PRO A N 1
ATOM 2274 C CA . PRO A 1 290 ? -1.062 10.877 11.784 1.00 15.18 325 PRO A CA 1
ATOM 2275 C C . PRO A 1 290 ? -2.431 10.214 11.585 1.00 13.52 325 PRO A C 1
ATOM 2276 O O . PRO A 1 290 ? -2.481 9.040 11.186 1.00 13.40 325 PRO A O 1
ATOM 2280 N N . ARG A 1 291 ? -3.522 10.947 11.833 1.00 13.80 326 ARG A N 1
ATOM 2281 C CA . ARG A 1 291 ? -4.854 10.373 11.598 1.00 13.17 326 ARG A CA 1
ATOM 2282 C C . ARG A 1 291 ? -5.077 10.061 10.121 1.00 13.02 326 ARG A C 1
ATOM 2283 O O . ARG A 1 291 ? -5.614 9.000 9.788 1.00 13.85 326 ARG A O 1
ATOM 2291 N N . ASP A 1 292 ? -4.687 10.984 9.240 1.00 12.74 327 ASP A N 1
ATOM 2292 C CA . ASP A 1 292 ? -4.849 10.743 7.796 1.00 13.34 327 ASP A CA 1
ATOM 2293 C C . ASP A 1 292 ? -4.010 9.546 7.334 1.00 13.62 327 ASP A C 1
ATOM 2294 O O . ASP A 1 292 ? -4.377 8.854 6.390 1.00 13.85 327 ASP A O 1
ATOM 2299 N N . MET A 1 293 ? -2.886 9.304 8.007 1.00 13.11 328 MET A N 1
ATOM 2300 C CA . MET A 1 293 ? -2.046 8.147 7.672 1.00 14.24 328 MET A CA 1
ATOM 2301 C C . MET A 1 293 ? -2.587 6.821 8.235 1.00 16.41 328 MET A C 1
ATOM 2302 O O . MET A 1 293 ? -2.520 5.789 7.557 1.00 22.31 328 MET A O 1
ATOM 2307 N N . GLN A 1 294 ? -3.133 6.848 9.452 1.00 16.50 329 GLN A N 1
ATOM 2308 C CA . GLN A 1 294 ? -3.620 5.628 10.117 1.00 16.26 329 GLN A CA 1
ATOM 2309 C C . GLN A 1 294 ? -5.033 5.202 9.688 1.00 16.39 329 GLN A C 1
ATOM 2310 O O . GLN A 1 294 ? -5.274 4.016 9.460 1.00 20.52 329 GLN A O 1
ATOM 2316 N N . TRP A 1 295 ? -5.954 6.158 9.589 1.00 16.11 330 TRP A N 1
ATOM 2317 C CA . TRP A 1 295 ? -7.308 5.889 9.073 1.00 14.76 330 TRP A CA 1
ATOM 2318 C C . TRP A 1 295 ? -7.505 6.457 7.695 1.00 15.03 330 TRP A C 1
ATOM 2319 O O . TRP A 1 295 ? -7.988 5.769 6.799 1.00 18.06 330 TRP A O 1
ATOM 2330 N N . GLY A 1 296 ? -7.162 7.729 7.512 1.00 14.14 331 GLY A N 1
ATOM 2331 C CA . GLY A 1 296 ? -7.400 8.402 6.232 1.00 12.02 331 GLY A CA 1
ATOM 2332 C C . GLY A 1 296 ? -8.871 8.353 5.837 1.00 11.98 331 GLY A C 1
ATOM 2333 O O . GLY A 1 296 ? -9.750 8.484 6.685 1.00 13.70 331 GLY A O 1
ATOM 2334 N N . GLN A 1 297 ? -9.126 8.187 4.542 1.00 11.80 332 GLN A N 1
ATOM 2335 C CA . GLN A 1 297 ? -10.484 8.106 4.002 1.00 11.21 332 GLN A CA 1
ATOM 2336 C C . GLN A 1 297 ? -10.519 7.036 2.913 1.00 12.16 332 GLN A C 1
ATOM 2337 O O . GLN A 1 297 ? -9.471 6.570 2.453 1.00 13.41 332 GLN A O 1
ATOM 2343 N N . ALA A 1 298 ? -11.721 6.646 2.496 1.00 11.17 333 ALA A N 1
ATOM 2344 C CA . ALA A 1 298 ? -11.859 5.639 1.442 1.00 10.31 333 ALA A CA 1
ATOM 2345 C C . ALA A 1 298 ? -12.570 6.245 0.239 1.00 10.01 333 ALA A C 1
ATOM 2346 O O . ALA A 1 298 ? -13.234 7.283 0.362 1.00 10.96 333 ALA A O 1
ATOM 2348 N N . LEU A 1 299 ? -12.404 5.595 -0.912 1.00 9.81 334 LEU A N 1
ATOM 2349 C CA . LEU A 1 299 ? -12.898 6.079 -2.200 1.00 9.17 334 LEU A CA 1
ATOM 2350 C C . LEU A 1 299 ? -13.490 4.929 -2.987 1.00 10.43 334 LEU A C 1
ATOM 2351 O O . LEU A 1 299 ? -12.932 3.837 -2.988 1.00 11.41 334 LEU A O 1
ATOM 2356 N N . GLN A 1 300 ? -14.609 5.182 -3.667 1.00 10.01 335 GLN A N 1
ATOM 2357 C CA . GLN A 1 300 ? -15.116 4.258 -4.6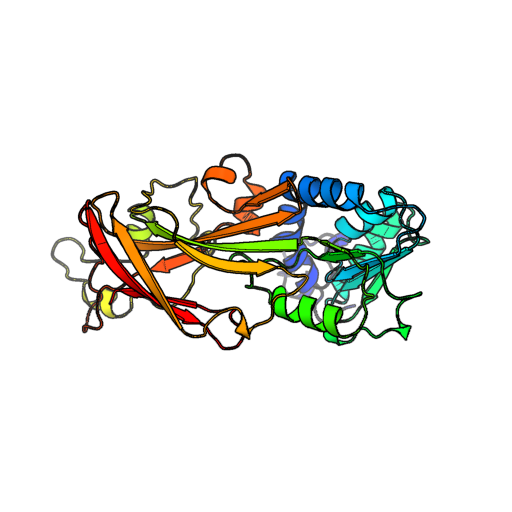76 1.00 9.72 335 GLN A CA 1
ATOM 2358 C C . GLN A 1 300 ? -15.350 5.058 -5.954 1.00 9.47 335 GLN A C 1
ATOM 2359 O O . GLN A 1 300 ? -16.095 6.047 -5.944 1.00 10.61 335 GLN A O 1
ATOM 2365 N N . LEU A 1 301 ? -14.710 4.638 -7.041 1.00 9.71 336 LEU A N 1
ATOM 2366 C CA . LEU A 1 301 ? -14.907 5.281 -8.337 1.00 9.70 336 LEU A CA 1
ATOM 2367 C C . LEU A 1 301 ? -16.330 5.004 -8.804 1.00 10.57 336 LEU A C 1
ATOM 2368 O O . LEU A 1 301 ? -16.871 3.913 -8.547 1.00 10.50 336 LEU A O 1
ATOM 2373 N N . LEU A 1 302 ? -16.932 5.995 -9.466 1.00 10.40 337 LEU A N 1
ATOM 2374 C CA . LEU A 1 302 ? -18.338 5.903 -9.896 1.00 10.19 337 LEU A CA 1
ATOM 2375 C C . LEU A 1 302 ? -18.532 5.739 -11.399 1.00 10.65 337 LEU A C 1
ATOM 2376 O O . LEU A 1 302 ? -17.989 6.499 -12.205 1.00 11.75 337 LEU A O 1
ATOM 2381 N N . ASP A 1 303 ? -19.339 4.740 -11.757 1.00 11.16 338 ASP A N 1
ATOM 2382 C CA . ASP A 1 303 ? -19.790 4.527 -13.123 1.00 12.10 338 ASP A CA 1
ATOM 2383 C C . ASP A 1 303 ? -21.284 4.841 -13.133 1.00 11.79 338 ASP A C 1
ATOM 2384 O O . ASP A 1 303 ? -22.044 4.305 -12.323 1.00 12.12 338 ASP A O 1
ATOM 2389 N N . ALA A 1 304 ? -21.701 5.703 -14.056 1.00 12.30 339 ALA A N 1
ATOM 2390 C CA . ALA A 1 304 ? -23.099 6.105 -14.151 1.00 12.59 339 ALA A CA 1
ATOM 2391 C C . ALA A 1 304 ? -24.005 4.991 -14.661 1.00 15.33 339 ALA A C 1
ATOM 2392 O O . ALA A 1 304 ? -25.215 5.018 -14.422 1.00 19.58 339 ALA A O 1
ATOM 2394 N N . SER A 1 305 ? -23.434 4.020 -15.369 1.00 15.60 340 SER A N 1
ATOM 2395 C CA . SER A 1 305 ? -24.239 3.014 -16.045 1.00 17.27 340 SER A CA 1
ATOM 2396 C C . SER A 1 305 ? -23.563 1.647 -16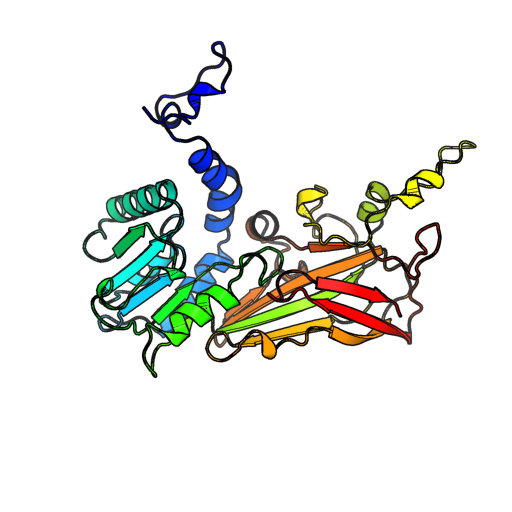.059 1.00 18.19 340 SER A C 1
ATOM 2397 O O . SER A 1 305 ? -22.661 1.388 -15.260 1.00 19.05 340 SER A O 1
ATOM 2400 N N . ASN A 1 306 ? -24.008 0.769 -16.953 1.00 17.87 341 ASN A N 1
ATOM 2401 C CA . ASN A 1 306 ? -23.420 -0.568 -17.064 1.00 19.19 341 ASN A CA 1
ATOM 2402 C C . ASN A 1 306 ? -23.054 -0.905 -18.510 1.00 19.77 341 ASN A C 1
ATOM 2403 O O . ASN A 1 306 ? -23.191 -2.045 -18.955 1.00 24.90 341 ASN A O 1
ATOM 2408 N N . GLY A 1 307 ? -22.586 0.102 -19.240 1.00 18.12 342 GLY A N 1
ATOM 2409 C CA . GLY A 1 307 ? -22.164 -0.082 -20.621 1.00 19.99 342 GLY A CA 1
ATOM 2410 C C . GLY A 1 307 ? -20.797 -0.740 -20.732 1.00 17.58 342 GLY A C 1
ATOM 2411 O O . GLY A 1 307 ? -20.144 -0.995 -19.719 1.00 16.62 342 GLY A O 1
ATOM 2412 N N . PRO A 1 308 ? -20.352 -1.009 -21.970 1.00 18.08 343 PRO A N 1
ATOM 2413 C CA . PRO A 1 308 ? -19.041 -1.615 -22.250 1.00 18.05 343 PRO A CA 1
ATOM 2414 C C . PRO A 1 308 ? -17.874 -0.776 -21.716 1.00 16.30 343 PRO A C 1
ATOM 2415 O O . PRO A 1 308 ? -16.802 -1.316 -21.419 1.00 16.58 343 PRO A O 1
ATOM 2419 N N . LEU A 1 309 ? -18.095 0.530 -21.596 1.00 16.49 344 LEU A N 1
ATOM 2420 C CA . LEU A 1 309 ? -17.135 1.448 -20.988 1.00 15.30 344 LEU A CA 1
ATOM 2421 C C . LEU A 1 309 ? -17.800 2.167 -19.820 1.00 14.39 344 LEU A C 1
ATOM 2422 O O . LEU A 1 309 ? -19.022 2.338 -19.820 1.00 14.90 344 LEU A O 1
ATOM 2427 N N . PRO A 1 310 ? -17.008 2.585 -18.813 1.00 13.57 345 PRO A N 1
ATOM 2428 C CA . PRO A 1 310 ? -17.591 3.402 -17.750 1.00 12.72 345 PRO A CA 1
ATOM 2429 C C . PRO A 1 310 ? -18.124 4.728 -18.293 1.00 12.93 345 PRO A C 1
ATOM 2430 O O . PRO A 1 310 ? -17.600 5.261 -19.275 1.00 14.88 345 PRO A O 1
ATOM 2434 N N . THR A 1 311 ? -19.184 5.215 -17.663 1.00 13.67 346 THR A N 1
ATOM 2435 C CA . THR A 1 311 ? -19.839 6.467 -18.022 1.00 14.10 346 THR A CA 1
ATOM 2436 C C . THR A 1 311 ? -19.653 7.429 -16.856 1.00 13.66 346 THR A C 1
ATOM 2437 O O . THR A 1 311 ? -19.984 7.079 -15.729 1.00 14.04 346 THR A O 1
ATOM 2441 N N . PRO A 1 312 ? -19.116 8.641 -17.105 1.00 13.21 347 PRO A N 1
ATOM 2442 C CA . PRO A 1 312 ? -18.960 9.551 -15.957 1.00 14.30 347 PRO A CA 1
ATOM 2443 C C . PRO A 1 312 ? -20.288 9.943 -15.301 1.00 13.47 347 PRO A C 1
ATOM 2444 O O . PRO A 1 312 ? -21.299 10.133 -15.996 1.00 13.55 347 PRO A O 1
ATOM 2448 N N . VAL A 1 313 ? -20.273 10.065 -13.974 1.00 12.81 348 VAL A N 1
ATOM 2449 C CA . VAL A 1 313 ? -21.397 10.616 -13.232 1.00 12.22 348 VAL A CA 1
ATOM 2450 C C . VAL A 1 313 ? -21.220 12.125 -13.223 1.00 12.26 348 VAL A C 1
ATOM 2451 O O . VAL A 1 313 ? -20.271 12.638 -12.628 1.00 12.90 348 VAL A O 1
ATOM 2455 N N . VAL A 1 314 ? -22.124 12.821 -13.906 1.00 12.51 349 VAL A N 1
ATOM 2456 C CA . VAL A 1 314 ? -22.061 14.278 -14.008 1.00 13.61 349 VAL A CA 1
ATOM 2457 C C . VAL A 1 314 ? -23.225 14.896 -13.235 1.00 12.86 349 VAL A C 1
ATOM 2458 O O . VAL A 1 314 ? -24.392 14.549 -13.462 1.00 14.93 349 VAL A O 1
ATOM 2462 N N . PHE A 1 315 ? -22.889 15.796 -12.315 1.00 11.87 350 PHE A N 1
ATOM 2463 C CA . PHE A 1 315 ? -23.863 16.529 -11.518 1.00 12.45 350 PHE A CA 1
ATOM 2464 C C . PHE A 1 315 ? -24.087 17.908 -12.118 1.00 13.01 350 PHE A C 1
ATOM 2465 O O . PHE A 1 315 ? -23.145 18.592 -12.526 1.00 12.81 350 PHE A O 1
ATOM 2473 N N . THR A 1 316 ? -25.351 18.306 -12.155 1.00 14.62 351 THR A N 1
ATOM 2474 C CA . THR A 1 316 ? -25.721 19.684 -12.440 1.00 15.44 351 THR A CA 1
ATOM 2475 C C . THR A 1 316 ? -26.353 20.241 -11.172 1.00 15.62 351 THR A C 1
ATOM 2476 O O . THR A 1 316 ? -27.289 19.643 -10.625 1.00 14.97 351 THR A O 1
ATOM 2480 N N . GLU A 1 317 ? -25.823 21.366 -10.695 1.00 14.92 352 GLU A N 1
ATOM 2481 C CA . GLU A 1 317 ? -26.362 22.036 -9.515 1.00 14.95 352 GLU A CA 1
ATOM 2482 C C . GLU A 1 317 ? -27.894 22.084 -9.558 1.00 15.30 352 GLU A C 1
ATOM 2483 O O . GLU A 1 317 ? -28.485 22.475 -10.566 1.00 15.97 352 GLU A O 1
ATOM 2489 N N . GLY A 1 318 ? -28.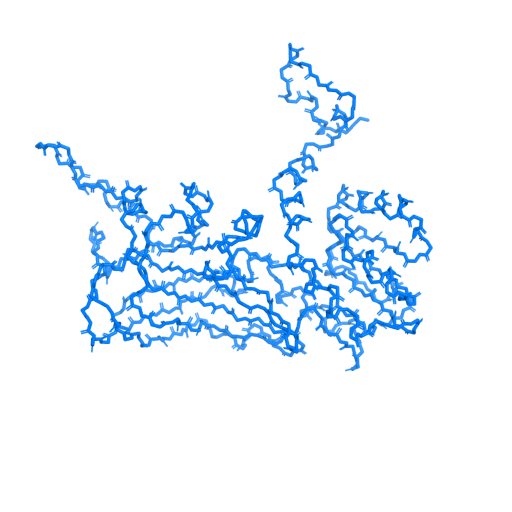520 21.651 -8.466 1.00 13.47 353 GLY A N 1
ATOM 2490 C CA . GLY A 1 318 ? -29.970 21.764 -8.299 1.00 15.59 353 GLY A CA 1
ATOM 2491 C C . GLY A 1 318 ? -30.749 20.536 -8.731 1.00 16.49 353 GLY A C 1
ATOM 2492 O O . GLY A 1 318 ? -31.968 20.484 -8.559 1.00 19.48 353 GLY A O 1
ATOM 2493 N N . LYS A 1 319 ? -30.062 19.546 -9.297 1.00 15.06 354 LYS A N 1
ATOM 2494 C CA . LYS A 1 319 ? -30.740 18.326 -9.731 1.00 14.63 354 LYS A CA 1
ATOM 2495 C C . LYS A 1 319 ? -30.621 17.222 -8.678 1.00 14.35 354 LYS A C 1
ATOM 2496 O O . LYS A 1 319 ? -29.742 17.268 -7.810 1.00 13.80 354 LYS A O 1
ATOM 2501 N N . ASN A 1 320 ? -31.535 16.255 -8.755 1.00 13.21 355 ASN A N 1
ATOM 2502 C CA . ASN A 1 320 ? -31.580 15.102 -7.853 1.00 13.03 355 ASN A CA 1
ATOM 2503 C C . ASN A 1 320 ? -30.903 13.891 -8.463 1.00 13.23 355 ASN A C 1
ATOM 2504 O O . ASN A 1 320 ? -31.116 13.600 -9.652 1.00 13.35 355 ASN A O 1
ATOM 2509 N N . TYR A 1 321 ? -30.099 13.191 -7.654 1.00 13.11 356 TYR A N 1
ATOM 2510 C CA . TYR A 1 321 ? -29.394 11.977 -8.091 1.00 13.16 356 TYR A CA 1
ATOM 2511 C C . TYR A 1 321 ? -29.675 10.842 -7.126 1.00 14.08 356 TYR A C 1
ATOM 2512 O O . TYR A 1 321 ? -29.445 10.968 -5.913 1.00 17.03 356 TYR A O 1
ATOM 2521 N N . ASN A 1 322 ? -30.199 9.740 -7.656 1.00 12.88 357 ASN A N 1
ATOM 2522 C CA . ASN A 1 322 ? -30.542 8.607 -6.804 1.00 14.37 357 ASN A CA 1
ATOM 2523 C C . ASN A 1 322 ? -29.429 7.565 -6.804 1.00 12.91 357 ASN A C 1
ATOM 2524 O O . ASN A 1 322 ? -28.969 7.133 -7.869 1.00 14.66 357 ASN A O 1
ATOM 2529 N N . PHE A 1 323 ? -28.999 7.180 -5.606 1.00 13.05 358 PHE A N 1
ATOM 2530 C CA . PHE A 1 323 ? -27.975 6.144 -5.428 1.00 13.26 358 PHE A CA 1
ATOM 2531 C C . PHE A 1 323 ? -28.511 4.933 -4.667 1.00 13.13 358 PHE A C 1
ATOM 2532 O O . PHE A 1 323 ? -29.230 5.073 -3.677 1.00 13.96 358 PHE A O 1
ATOM 2540 N N . GLU A 1 324 ? -28.147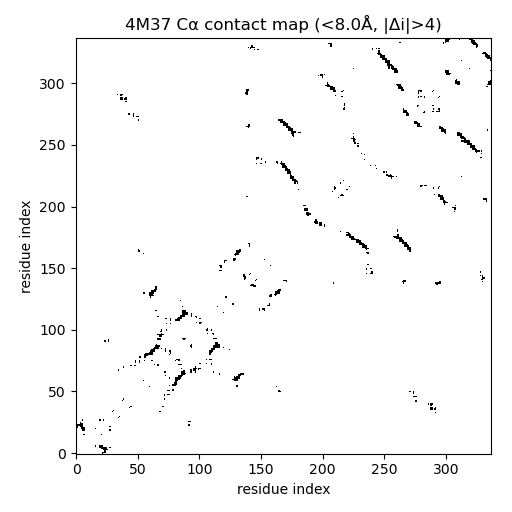 3.741 -5.129 1.00 12.60 359 GLU A N 1
ATOM 2541 C CA . GLU A 1 324 ? -28.447 2.515 -4.402 1.00 13.51 359 GLU A CA 1
ATOM 2542 C C . GLU A 1 324 ? -27.190 2.072 -3.679 1.00 13.23 359 GLU A C 1
ATOM 2543 O O . GLU A 1 324 ? -26.130 1.907 -4.303 1.00 14.95 359 GLU A O 1
ATOM 2549 N N . CYS A 1 325 ? -27.318 1.900 -2.367 1.00 11.78 360 CYS A N 1
ATOM 2550 C CA . CYS A 1 325 ? -26.232 1.405 -1.534 1.00 11.69 360 CYS A CA 1
ATOM 2551 C C . CYS A 1 325 ? -26.483 -0.052 -1.164 1.00 12.49 360 CYS A C 1
ATOM 2552 O O . CYS A 1 325 ? -27.472 -0.361 -0.494 1.00 15.03 360 CYS A O 1
ATOM 2555 N N . ASN A 1 326 ? -25.585 -0.937 -1.598 1.00 12.41 361 ASN A N 1
ATOM 2556 C CA . ASN A 1 326 ? -25.667 -2.364 -1.253 1.00 12.48 361 ASN A CA 1
ATOM 2557 C C . ASN A 1 326 ? -24.590 -2.757 -0.251 1.00 12.90 361 ASN A C 1
ATOM 2558 O O . ASN A 1 326 ? -23.446 -2.321 -0.372 1.00 13.61 361 ASN A O 1
ATOM 2563 N N . PHE A 1 327 ? -24.971 -3.567 0.735 1.00 13.07 362 PHE A N 1
ATOM 2564 C CA . PHE A 1 327 ? -24.072 -4.011 1.794 1.00 13.27 362 PHE A CA 1
ATOM 2565 C C . PHE A 1 327 ? -23.836 -5.517 1.719 1.00 14.88 362 PHE A C 1
ATOM 2566 O O . PHE A 1 327 ? -24.727 -6.274 1.331 1.00 14.59 362 PHE A O 1
ATOM 2574 N N . SER A 1 328 ? -22.640 -5.946 2.116 1.00 15.08 363 SER A N 1
ATOM 2575 C CA . SER A 1 328 ? -22.398 -7.353 2.450 1.00 15.29 363 SER A CA 1
ATOM 2576 C C . SER A 1 328 ? -23.189 -7.742 3.712 1.00 15.08 363 SER A C 1
ATOM 2577 O O . SER A 1 328 ? -23.662 -6.877 4.454 1.00 15.12 363 SER A O 1
ATOM 2580 N N . GLY A 1 329 ? -23.327 -9.043 3.959 1.00 15.38 364 GLY A N 1
ATOM 2581 C CA . GLY A 1 329 ? -24.040 -9.535 5.143 1.00 17.77 364 GLY A CA 1
ATOM 2582 C C . GLY A 1 329 ? -23.522 -9.000 6.470 1.00 16.79 364 GLY A C 1
ATOM 2583 O O . GLY A 1 329 ? -24.309 -8.682 7.376 1.00 19.75 364 GLY A O 1
ATOM 2584 N N . ASP A 1 330 ? -22.200 -8.901 6.596 1.00 16.71 365 ASP A N 1
ATOM 2585 C CA . ASP A 1 330 ? -21.598 -8.377 7.821 1.00 17.82 365 ASP A CA 1
ATOM 2586 C C . ASP A 1 330 ? -21.611 -6.845 7.868 1.00 17.95 365 ASP A C 1
ATOM 2587 O O . ASP A 1 330 ? -21.163 -6.251 8.849 1.00 19.19 365 ASP A O 1
ATOM 2592 N N . ARG A 1 331 ? -22.128 -6.225 6.801 1.00 15.61 366 ARG A N 1
ATOM 2593 C CA . ARG A 1 331 ? -22.271 -4.761 6.682 1.00 16.39 366 ARG A CA 1
ATOM 2594 C C . ARG A 1 331 ? -20.925 -4.035 6.582 1.00 16.97 366 ARG A C 1
ATOM 2595 O O . ARG A 1 331 ? -20.876 -2.804 6.656 1.00 19.08 366 ARG A O 1
ATOM 2603 N N . VAL A 1 332 ? -19.848 -4.797 6.396 1.00 15.97 367 VAL A N 1
ATOM 2604 C CA . VAL A 1 332 ? -18.489 -4.235 6.299 1.00 17.29 367 VAL A CA 1
ATOM 2605 C C . VAL A 1 332 ? -18.210 -3.663 4.898 1.00 16.16 367 VAL A C 1
ATOM 2606 O O . VAL A 1 332 ? -17.608 -2.594 4.754 1.00 18.89 367 VAL A O 1
ATOM 2610 N N . ILE A 1 333 ? -18.654 -4.375 3.868 1.00 15.85 368 ILE A N 1
ATOM 2611 C CA . ILE A 1 333 ? -18.434 -3.951 2.488 1.00 13.85 368 ILE A CA 1
ATOM 2612 C C . ILE A 1 333 ? -19.701 -3.290 1.958 1.00 13.73 368 ILE A C 1
ATOM 2613 O O . ILE A 1 333 ? -20.804 -3.773 2.197 1.00 13.95 368 ILE A O 1
ATOM 2618 N N . LEU A 1 334 ? -19.539 -2.166 1.274 1.00 12.45 369 LEU A N 1
ATOM 2619 C CA . LEU A 1 334 ? -20.674 -1.512 0.624 1.00 12.67 369 LEU A CA 1
ATOM 2620 C C . LEU A 1 334 ? -20.295 -1.003 -0.756 1.00 11.93 369 LEU A C 1
ATOM 2621 O O . LEU A 1 334 ? -19.111 -0.980 -1.117 1.00 12.60 369 LEU A O 1
ATOM 2626 N N . HIS A 1 335 ? -21.307 -0.611 -1.524 1.00 11.38 370 HIS A N 1
ATOM 2627 C CA . HIS A 1 335 ? -21.124 -0.104 -2.878 1.00 11.49 370 HIS A CA 1
ATOM 2628 C C . HIS A 1 335 ? -22.232 0.858 -3.197 1.00 12.20 370 HIS A C 1
ATOM 2629 O O . HIS A 1 335 ? -23.399 0.580 -2.897 1.00 13.10 370 HIS A O 1
ATOM 2636 N N . MET A 1 336 ? -21.871 1.992 -3.801 1.00 11.12 371 MET A N 1
ATOM 2637 C CA . MET A 1 336 ? -22.824 3.036 -4.208 1.00 11.81 371 MET A CA 1
ATOM 2638 C C . MET A 1 336 ? -22.962 3.066 -5.728 1.00 12.26 371 MET A C 1
ATOM 2639 O O . MET A 1 336 ? -21.969 3.234 -6.444 1.00 13.68 371 MET A O 1
ATOM 2644 N N . GLN A 1 337 ? -24.193 2.917 -6.220 1.00 12.10 372 GLN A N 1
ATOM 2645 C CA . GLN A 1 337 ? -24.446 2.908 -7.657 1.00 12.75 372 GLN A CA 1
ATOM 2646 C C . GLN A 1 337 ? -25.513 3.926 -8.020 1.00 12.64 372 GLN A C 1
ATOM 2647 O O . GLN A 1 337 ? -26.607 3.921 -7.443 1.00 12.78 372 GLN A O 1
ATOM 2653 N N . LEU A 1 338 ? -25.196 4.795 -8.977 1.00 12.30 373 LEU A N 1
ATOM 2654 C CA . LEU A 1 338 ? -26.192 5.726 -9.513 1.00 12.96 373 LEU A CA 1
ATOM 2655 C C . LEU A 1 338 ? -27.282 4.940 -10.230 1.00 14.51 373 LEU A C 1
ATOM 2656 O O . LEU A 1 338 ? -26.980 4.039 -11.022 1.00 16.01 373 LEU A O 1
ATOM 2661 N N . CYS A 1 339 ? -28.536 5.283 -9.946 1.00 14.31 374 CYS A N 1
ATOM 2662 C CA . CYS A 1 339 ? -29.700 4.661 -10.596 1.00 15.28 374 CYS A CA 1
ATOM 2663 C C . CYS A 1 339 ? -30.412 5.642 -11.503 1.00 22.73 374 CYS A C 1
ATOM 2664 O O . CYS A 1 339 ? -30.796 6.720 -11.058 1.00 26.44 374 CYS A O 1
#

Sequence (337 aa):
RPPDAFVNRIDRNIPVPARLRHTPVSLIEAVNDFHYAMMNDEERNNFYYEVLKKHVTPETGVLEIGAGSGLLSLMAAKLGAKWVVAVEGSEELAKLARENIRANNMEHQVKVLHMMSTELKSKHLPEPPDVLLSEIFGTMMLGESALDYVVDVRNRLLKPTTKIIPQFGTQYAVPIECDALHRISSVSGWRDLDLKHMMTLQDTVSIVFAKHYGIRMNSVNFRRLSDPIELFRVDFSSSNRNDIPRRKHFDVVAKESGTAHAMLFYWKVTDDEFVMSTDPEDTVNNFPRDMQWGQALQLLDASNGPLPTPVVFTEGKNYNFECNFSGDRVILHMQLC

Organism: Trypanosoma brucei brucei (strain 927/4 GUTat10.1) (NCBI:txid185431)

Solvent-accessible surface area: 16611 Å² total; per-residue (Å²): 132,38,131,66,3,42,28,86,93,46,90,159,136,100,124,13,59,77,183,41,98,115,34,15,37,68,23,22,94,24,22,87,88,116,21,124,24,36,79,88,0,110,92,14,12,88,8,0,54,68,2,0,116,106,54,13,62,106,143,10,0,0,0,3,9,25,6,10,13,0,49,6,0,20,20,0,4,146,34,29,5,100,25,2,9,0,2,18,32,43,99,33,18,0,98,51,0,81,92,48,4,114,78,81,114,25,101,155,36,6,63,8,39,88,39,87,4,61,103,0,122,79,132,68,14,92,62,61,0,32,2,1,0,5,23,30,12,5,12,13,0,6,29,104,30,2,5,38,58,4,21,35,0,46,109,100,8,32,70,142,110,20,39,9,1,3,40,83,1,20,1,43,0,0,0,0,43,1,87,38,0,67,123,104,18,32,58,77,34,142,204,137,104,117,70,50,142,112,31,60,138,41,69,16,106,46,38,26,95,2,112,151,52,71,18,48,0,46,79,41,125,38,79,70,0,7,81,73,14,59,0,9,164,4,32,3,50,71,11,66,105,136,89,0,58,128,145,51,104,27,101,6,85,2,119,75,57,14,35,0,26,0,0,0,0,3,0,67,0,38,1,83,121,45,85,0,5,0,12,1,134,65,0,86,144,7,116,34,5,6,52,25,11,5,3,0,0,2,10,12,22,23,56,145,38,128,76,30,57,87,2,88,2,61,116,61,99,88,28,42,0,35,0,47,9,31,30,54,13,28,115,4,40,1,52,34,94

InterPro domains:
  IPR025799 Protein arginine N-methyltransferase [PS51678] (55-372)
  IPR025799 Protein arginine N-methyltransferase [PTHR11006] (71-339)
  IPR029063 S-adenosyl-L-methionine-dependent methyltransferase superfamily [G3DSA:3.40.50.150] (59-203)
  IPR029063 S-adenosyl-L-methionine-dependent methyltransferase superfamily [SSF53335] (70-339)

Secondary structure (P-SEA, 3-state):
ccccccccccccccccccccccccaaaaaaaaacaaaaaaaaaaaaaaaaaaaacccccbbbbbcccccaaaaaaaaaacccbbbbbbccaaaaaaaaaaaaaacccccbbbbcccccccccccccccccbbbbccccccccccaaaaaaaaaaaccccccccccccbbbbbbbbbbbaaaaaacccccccccccccccccccccccccccccccccccbbbbbccccccccccccccccccccccbbbbbccccccccccbbbbbbcccccccccccccccccccaaaaaaccbbbbbbbcccccbbbbbcccccbbbbbbbbbcccccccccccc